Protein AF-A0A7S2G4Y0-F1 (afdb_monomer)

Solvent-accessible surface area (backbone atoms only — not comparable to full-atom values): 20619 Å² total; per-residue (Å²): 123,75,70,63,59,53,52,58,50,49,56,52,53,52,51,53,50,51,53,50,53,52,53,52,51,51,56,50,49,56,49,50,53,51,54,52,53,51,52,56,52,52,56,52,54,59,60,55,64,71,75,72,73,80,75,83,80,78,81,90,76,78,94,74,88,78,78,88,77,83,82,79,80,86,78,77,80,79,77,85,70,81,83,71,78,77,78,76,82,81,73,78,80,67,84,69,86,87,77,71,77,81,74,77,79,76,93,74,88,76,52,52,85,86,52,53,52,92,73,48,51,75,66,55,51,52,27,39,41,62,48,63,38,48,64,64,38,53,63,69,68,54,81,38,80,57,60,74,45,49,54,90,72,47,52,72,66,32,47,51,23,40,43,76,42,64,45,46,63,67,61,51,43,67,70,39,76,74,87,77,76,69,80,75,81,83,83,84,90,78,81,90,80,79,87,79,81,83,79,82,74,77,87,70,88,78,79,70,84,87,73,81,91,65,77,78,74,82,60,70,90,91,67,59,56,84,83,53,57,65,88,73,49,51,75,65,52,49,50,26,38,41,65,46,62,42,48,65,68,38,57,72,67,66,53,85,37,83,54,64,80,48,50,58,88,72,46,51,70,68,36,49,50,22,39,41,52,46,65,43,48,62,70,62,51,44,61,68,46,73,69,72,74,74,74,92,71,81,71,78,84,77,75,76,78,81,79,81,81,82,78,134

Secondary structure (DSSP, 8-state):
-HHHHHHHHHHHHHHHHHHHHHHHHHHHHHHHHHHHHHHHHHHHHHHHHTT--PPPPPP------PPPPPPPPPPPPPP----PPPPPP----------S-PPPPPSSS--GGGS-GGGS-HHHHHHHHHTT--HHHHHHTPPPSGGGS-GGGS-HHHHHHHHHTT--HHHHHHTS--TT-----S----PPPP--PPP----------------PPPPPTT--GGGS-GGGS-HHHHHHHHHTT--HHHHHHTPPPGGGGS-TTTS-HHHHHHHHHTT--HHHHHHHS--------------PPPP-----

Structure (mmCIF, N/CA/C/O backbone):
data_AF-A0A7S2G4Y0-F1
#
_entry.id   AF-A0A7S2G4Y0-F1
#
loop_
_atom_site.group_PDB
_atom_site.id
_atom_site.type_symbol
_atom_site.label_atom_id
_atom_site.label_alt_id
_atom_site.label_comp_id
_atom_site.label_asym_id
_atom_site.label_entity_id
_atom_site.label_seq_id
_atom_site.pdbx_PDB_ins_code
_atom_site.Cartn_x
_atom_site.Cartn_y
_atom_site.Cartn_z
_atom_site.occupancy
_atom_site.B_iso_or_equiv
_atom_site.auth_seq_id
_atom_site.auth_comp_id
_atom_site.auth_asym_id
_atom_site.auth_atom_id
_atom_site.pdbx_PDB_model_num
ATOM 1 N N . MET A 1 1 ? 38.167 -23.169 -13.130 1.00 62.06 1 MET A N 1
ATOM 2 C CA . MET A 1 1 ? 36.974 -22.715 -13.877 1.00 62.06 1 MET A CA 1
ATOM 3 C C . MET A 1 1 ? 35.705 -23.494 -13.526 1.00 62.06 1 MET A C 1
ATOM 5 O O . MET A 1 1 ? 34.656 -22.894 -13.560 1.00 62.06 1 MET A O 1
ATOM 9 N N . THR A 1 2 ? 35.754 -24.749 -13.067 1.00 75.12 2 THR A N 1
ATOM 10 C CA . THR A 1 2 ? 34.546 -25.559 -12.778 1.00 75.12 2 THR A CA 1
ATOM 11 C C . THR A 1 2 ? 33.744 -25.196 -11.514 1.00 75.12 2 THR A C 1
ATOM 13 O O . THR A 1 2 ? 32.619 -25.655 -11.369 1.00 75.12 2 THR A O 1
ATOM 16 N N . SER A 1 3 ? 34.282 -24.400 -10.581 1.00 59.59 3 SER A N 1
ATOM 17 C CA . SER A 1 3 ? 33.612 -24.133 -9.291 1.00 59.59 3 SER A CA 1
ATOM 18 C C . SER A 1 3 ? 32.576 -23.005 -9.336 1.00 59.59 3 SER A C 1
ATOM 20 O O . SER A 1 3 ? 31.613 -23.054 -8.582 1.00 59.59 3 SER A O 1
ATOM 22 N N . LEU A 1 4 ? 32.765 -21.998 -10.195 1.00 65.00 4 LEU A N 1
ATOM 23 C CA . LEU A 1 4 ? 31.835 -20.867 -10.321 1.00 65.00 4 LEU A CA 1
ATOM 24 C C . LEU A 1 4 ? 30.594 -21.255 -11.139 1.00 65.00 4 LEU A C 1
ATOM 26 O O . LEU A 1 4 ? 29.483 -20.907 -10.751 1.00 65.00 4 LEU A O 1
ATOM 30 N N . ASP A 1 5 ? 30.766 -22.069 -12.186 1.00 75.44 5 ASP A N 1
ATOM 31 C CA . ASP A 1 5 ? 29.655 -22.623 -12.971 1.00 75.44 5 ASP A CA 1
ATOM 32 C C . ASP A 1 5 ? 28.704 -23.492 -12.132 1.00 75.44 5 ASP A C 1
ATOM 34 O O . ASP A 1 5 ? 27.492 -23.450 -12.325 1.00 75.44 5 ASP A O 1
ATOM 38 N N . ASN A 1 6 ? 29.220 -24.255 -11.163 1.00 63.47 6 ASN A N 1
ATOM 39 C CA . ASN A 1 6 ? 28.372 -25.078 -10.296 1.00 63.47 6 ASN A CA 1
ATOM 40 C C . ASN A 1 6 ? 27.542 -24.238 -9.312 1.00 63.47 6 ASN A C 1
ATOM 42 O O . ASN A 1 6 ? 26.391 -24.580 -9.062 1.00 63.47 6 ASN A O 1
ATOM 46 N N . ILE A 1 7 ? 28.090 -23.131 -8.793 1.00 63.94 7 ILE A N 1
ATOM 47 C CA . ILE A 1 7 ? 27.359 -22.229 -7.885 1.00 63.94 7 ILE A CA 1
ATOM 48 C C . ILE A 1 7 ? 26.240 -21.505 -8.645 1.00 63.94 7 ILE A C 1
ATOM 50 O O . ILE A 1 7 ? 25.112 -21.465 -8.167 1.00 63.94 7 ILE A O 1
ATOM 54 N N . ALA A 1 8 ? 26.517 -21.009 -9.857 1.00 72.81 8 ALA A N 1
ATOM 55 C CA . ALA A 1 8 ? 25.513 -20.326 -10.678 1.00 72.81 8 ALA A CA 1
ATOM 56 C C . ALA A 1 8 ? 24.373 -21.253 -11.138 1.00 72.81 8 ALA A C 1
ATOM 58 O O . ALA A 1 8 ? 23.230 -20.827 -11.271 1.00 72.81 8 ALA A O 1
ATOM 59 N N . ARG A 1 9 ? 24.654 -22.539 -11.380 1.00 77.12 9 ARG A N 1
ATOM 60 C CA . ARG A 1 9 ? 23.607 -23.510 -11.736 1.00 77.12 9 ARG A CA 1
ATOM 61 C C . ARG A 1 9 ? 22.743 -23.899 -10.542 1.00 77.12 9 ARG A C 1
ATOM 63 O O . ARG A 1 9 ? 21.539 -24.067 -10.720 1.00 77.12 9 ARG A O 1
ATOM 70 N N . LEU A 1 10 ? 23.338 -23.998 -9.352 1.00 76.31 10 LEU A N 1
ATOM 71 C CA . LEU A 1 10 ? 22.610 -24.332 -8.130 1.00 76.31 10 LEU A CA 1
ATOM 72 C C . LEU A 1 10 ? 21.588 -23.240 -7.777 1.00 76.31 10 LEU A C 1
ATOM 74 O O . LEU A 1 10 ? 20.428 -23.557 -7.533 1.00 76.31 10 LEU A O 1
ATOM 78 N N . THR A 1 11 ? 21.967 -21.962 -7.886 1.00 84.75 11 THR A N 1
ATOM 79 C CA . THR A 1 11 ? 21.053 -20.840 -7.609 1.00 84.75 11 THR A CA 1
ATOM 80 C C . THR A 1 11 ? 19.891 -20.755 -8.604 1.00 84.75 11 THR A C 1
ATOM 82 O O . THR A 1 11 ? 18.769 -20.428 -8.220 1.00 84.75 11 THR A O 1
ATOM 85 N N . ILE A 1 12 ? 20.110 -21.103 -9.878 1.00 86.50 12 ILE A N 1
ATOM 86 C CA . ILE A 1 12 ? 19.041 -21.141 -10.892 1.00 86.50 12 ILE A CA 1
ATOM 87 C C . ILE A 1 12 ? 18.061 -22.296 -10.633 1.00 86.50 12 ILE A C 1
ATOM 89 O O . ILE A 1 12 ? 16.850 -22.127 -10.796 1.00 86.50 12 ILE A O 1
ATOM 93 N N . GLU A 1 13 ? 18.553 -23.475 -10.246 1.00 89.12 13 GLU A N 1
ATOM 94 C CA . GLU A 1 13 ? 17.689 -24.620 -9.923 1.00 89.12 13 GLU A CA 1
ATOM 95 C C . GLU A 1 13 ? 16.860 -24.371 -8.656 1.00 89.12 13 GLU A C 1
ATOM 97 O O . GLU A 1 13 ? 15.664 -24.675 -8.641 1.00 89.12 13 GLU A O 1
ATOM 102 N N . GLU A 1 14 ? 17.448 -23.741 -7.636 1.00 88.00 14 GLU A N 1
ATOM 103 C CA . GLU A 1 14 ? 16.744 -23.319 -6.420 1.00 88.00 14 GLU A CA 1
ATOM 104 C C . GLU A 1 14 ? 15.658 -22.279 -6.723 1.00 88.00 14 GLU A C 1
ATOM 106 O O . GLU A 1 14 ? 14.517 -22.434 -6.281 1.00 88.00 14 GLU A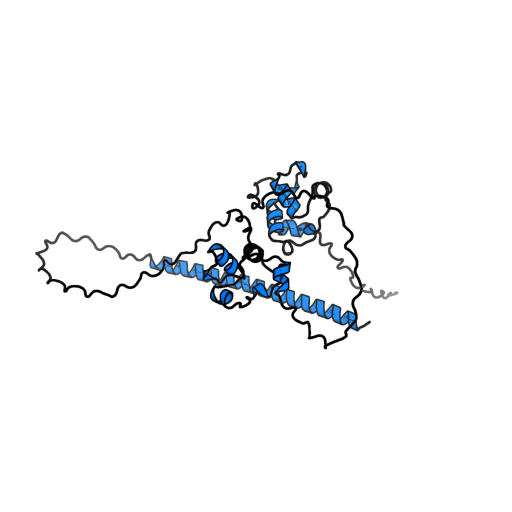 O 1
ATOM 111 N N . ALA A 1 15 ? 15.960 -21.279 -7.558 1.00 80.50 15 ALA A N 1
ATOM 112 C CA . ALA A 1 15 ? 14.976 -20.286 -7.986 1.00 80.50 15 ALA A CA 1
ATOM 113 C C . ALA A 1 15 ? 13.798 -20.925 -8.746 1.00 80.50 15 ALA A C 1
ATOM 115 O O . ALA A 1 15 ? 12.636 -20.622 -8.473 1.00 80.50 15 ALA A O 1
ATOM 116 N N . ARG A 1 16 ? 14.071 -21.869 -9.659 1.00 89.75 16 ARG A N 1
ATOM 117 C CA . ARG A 1 16 ? 13.020 -22.603 -10.393 1.00 89.75 16 ARG A CA 1
ATOM 118 C C . ARG A 1 16 ? 12.150 -23.452 -9.474 1.00 89.75 16 ARG A C 1
ATOM 120 O O . ARG A 1 16 ? 10.935 -23.527 -9.676 1.00 89.75 16 ARG A O 1
ATOM 127 N N . ARG A 1 17 ? 12.756 -24.083 -8.466 1.00 90.62 17 ARG A N 1
ATOM 128 C CA . ARG A 1 17 ? 12.021 -24.841 -7.452 1.00 90.62 17 ARG A CA 1
ATOM 129 C C . ARG A 1 17 ? 11.099 -23.925 -6.651 1.00 90.62 17 ARG A C 1
ATOM 131 O O . ARG A 1 17 ? 9.916 -24.232 -6.545 1.00 90.62 17 ARG A O 1
ATOM 138 N N . CYS A 1 18 ? 11.613 -22.788 -6.183 1.00 82.50 18 CYS A N 1
ATOM 139 C CA . CYS A 1 18 ? 10.837 -21.795 -5.441 1.00 82.50 18 CYS A CA 1
ATOM 140 C C . CYS A 1 18 ? 9.627 -21.294 -6.251 1.00 82.50 18 CYS A C 1
ATOM 142 O O . CYS A 1 18 ? 8.497 -21.335 -5.772 1.00 82.50 18 CYS A O 1
ATOM 144 N N . LEU A 1 19 ? 9.825 -20.942 -7.527 1.00 85.69 19 LEU A N 1
ATOM 145 C CA . LEU A 1 19 ? 8.730 -20.516 -8.411 1.00 85.69 19 LEU A CA 1
ATOM 146 C C . LEU A 1 19 ? 7.672 -21.610 -8.628 1.00 85.69 19 LEU A C 1
ATOM 148 O O . LEU A 1 19 ? 6.479 -21.314 -8.694 1.00 85.69 19 LEU A O 1
ATOM 152 N N . THR A 1 20 ? 8.090 -22.875 -8.708 1.00 87.81 20 THR A N 1
ATOM 153 C CA . THR A 1 20 ? 7.159 -24.007 -8.847 1.00 87.81 20 THR A CA 1
ATOM 154 C C . THR A 1 20 ? 6.324 -24.201 -7.580 1.00 87.81 20 THR A C 1
ATOM 156 O O . THR A 1 20 ? 5.123 -24.451 -7.675 1.00 87.81 20 THR A O 1
ATOM 159 N N . GLU A 1 21 ? 6.934 -24.057 -6.401 1.00 89.19 21 GLU A N 1
ATOM 160 C CA . GLU A 1 21 ? 6.225 -24.140 -5.118 1.00 89.19 21 GLU A CA 1
ATOM 161 C C . GLU A 1 21 ? 5.223 -22.986 -4.960 1.00 89.19 21 GLU A C 1
ATOM 163 O O . GLU A 1 21 ? 4.066 -23.232 -4.618 1.00 89.19 21 GLU A O 1
ATOM 168 N N . ILE A 1 22 ? 5.601 -21.754 -5.322 1.00 85.25 22 ILE A N 1
ATOM 169 C CA . ILE A 1 22 ? 4.689 -20.596 -5.315 1.00 85.25 22 ILE A CA 1
ATOM 170 C C . ILE A 1 22 ? 3.493 -20.828 -6.253 1.00 85.25 22 ILE A C 1
ATOM 172 O O . ILE A 1 22 ? 2.345 -20.615 -5.856 1.00 85.25 22 ILE A O 1
ATOM 176 N N . ALA A 1 23 ? 3.727 -21.327 -7.471 1.00 84.25 23 ALA A N 1
ATOM 177 C CA . ALA A 1 23 ? 2.650 -21.629 -8.416 1.00 84.25 23 ALA A CA 1
ATOM 178 C C . ALA A 1 23 ? 1.693 -22.716 -7.886 1.00 84.25 23 ALA A C 1
ATOM 180 O O . ALA A 1 23 ? 0.474 -22.600 -8.030 1.00 84.25 23 ALA A O 1
ATOM 181 N N . GLN A 1 24 ? 2.221 -23.754 -7.228 1.00 89.19 24 GLN A N 1
ATOM 182 C CA . GLN A 1 24 ? 1.398 -24.796 -6.605 1.00 89.19 24 GLN A CA 1
ATOM 183 C C . GLN A 1 24 ? 0.571 -24.272 -5.427 1.00 89.19 24 GLN A C 1
ATOM 185 O O . GLN A 1 24 ? -0.592 -24.664 -5.271 1.00 89.19 24 GLN A O 1
ATOM 190 N N . LEU A 1 25 ? 1.141 -23.378 -4.616 1.00 89.94 25 LEU A N 1
ATOM 191 C CA . LEU A 1 25 ? 0.422 -22.729 -3.522 1.00 89.94 25 LEU A CA 1
ATOM 192 C C . LEU A 1 25 ? -0.707 -21.836 -4.050 1.00 89.94 25 LEU A C 1
ATOM 194 O O . LEU A 1 25 ? -1.815 -21.914 -3.524 1.00 89.94 25 LEU A O 1
ATOM 198 N N . SER A 1 26 ? -0.472 -21.085 -5.132 1.00 87.38 26 SER A N 1
ATOM 199 C CA . SER A 1 26 ? -1.507 -20.269 -5.786 1.00 87.38 26 SER A CA 1
ATOM 200 C C . SER A 1 26 ? -2.703 -21.119 -6.227 1.00 87.38 26 SER A C 1
ATOM 202 O O . SER A 1 26 ? -3.836 -20.839 -5.848 1.00 87.3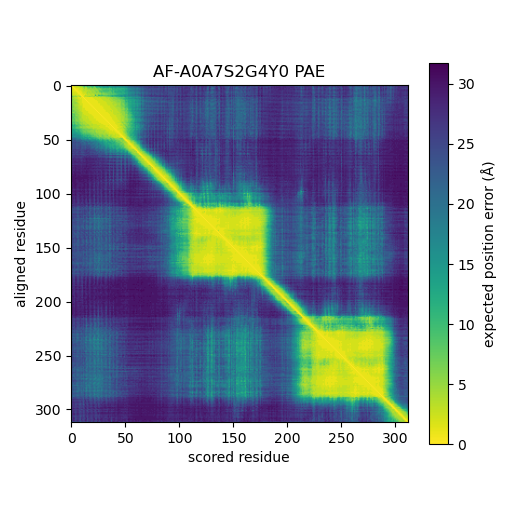8 26 SER A O 1
ATOM 204 N N . ILE A 1 27 ? -2.451 -22.223 -6.943 1.00 88.06 27 ILE A N 1
ATOM 205 C CA . ILE A 1 27 ? -3.506 -23.142 -7.411 1.00 88.06 27 ILE A CA 1
ATOM 206 C C . ILE A 1 27 ? -4.272 -23.759 -6.230 1.00 88.06 27 ILE A C 1
ATOM 208 O O . ILE A 1 27 ? -5.487 -23.960 -6.293 1.00 88.06 27 ILE A O 1
ATOM 212 N N . SER A 1 28 ? -3.565 -24.072 -5.142 1.00 90.69 28 SER A N 1
ATOM 213 C CA . SER A 1 28 ? -4.179 -24.628 -3.932 1.00 90.69 28 SER A CA 1
ATOM 214 C C . SER A 1 28 ? -5.097 -23.615 -3.246 1.00 90.69 28 SER A C 1
ATOM 216 O O . SER A 1 28 ? -6.170 -23.993 -2.773 1.00 90.69 28 SER A O 1
ATOM 218 N N . LEU A 1 29 ? -4.710 -22.336 -3.232 1.00 92.06 29 LEU A N 1
ATOM 219 C CA . LEU A 1 29 ? -5.512 -21.257 -2.666 1.00 92.06 29 LEU A CA 1
ATOM 220 C C . LEU A 1 29 ? -6.787 -21.017 -3.483 1.00 92.06 29 LEU A C 1
ATOM 222 O O . LEU A 1 29 ? -7.872 -20.983 -2.905 1.00 92.06 29 LEU A O 1
ATOM 226 N N . ASP A 1 30 ? -6.683 -20.953 -4.813 1.00 89.88 30 ASP A N 1
ATOM 227 C CA . ASP A 1 30 ? -7.847 -20.807 -5.701 1.00 89.88 30 ASP A CA 1
ATOM 228 C C . ASP A 1 30 ? -8.853 -21.947 -5.506 1.00 89.88 30 ASP A C 1
ATOM 230 O O . ASP A 1 30 ? -10.065 -21.731 -5.412 1.00 89.88 30 ASP A O 1
ATOM 234 N N . ARG A 1 31 ? -8.350 -23.180 -5.373 1.00 94.56 31 ARG A N 1
ATOM 235 C CA . ARG A 1 31 ? -9.189 -24.345 -5.090 1.00 94.56 31 ARG A CA 1
ATOM 236 C C . ARG A 1 31 ? -9.885 -24.236 -3.734 1.00 94.56 31 ARG A C 1
ATOM 238 O O . ARG A 1 31 ? -11.080 -24.519 -3.656 1.00 94.56 31 ARG A O 1
ATOM 245 N N . LEU A 1 32 ? -9.170 -23.811 -2.692 1.00 93.88 32 LEU A N 1
ATOM 246 C CA . LEU A 1 32 ? -9.738 -23.628 -1.354 1.00 93.88 32 LEU A CA 1
ATOM 247 C C . LEU A 1 32 ? -10.836 -22.553 -1.354 1.00 93.88 32 LEU A C 1
ATOM 249 O O . LEU A 1 32 ? -11.883 -22.736 -0.729 1.00 93.88 32 LEU A O 1
ATOM 253 N N . VAL A 1 33 ? -10.631 -21.460 -2.094 1.00 93.75 33 VAL A N 1
ATOM 254 C CA . VAL A 1 33 ? -11.631 -20.398 -2.269 1.00 93.75 33 VAL A CA 1
ATOM 255 C C . VAL A 1 33 ? -12.869 -20.931 -2.996 1.00 93.75 33 VAL A C 1
ATOM 257 O O . VAL A 1 33 ? -13.992 -20.680 -2.546 1.00 93.75 33 VAL A O 1
ATOM 260 N N . LEU A 1 34 ? -12.702 -21.722 -4.063 1.00 91.88 34 LEU A N 1
ATOM 261 C CA . LEU A 1 34 ? -13.831 -22.350 -4.761 1.00 91.88 34 LEU A CA 1
ATOM 262 C C . LEU A 1 34 ? -14.605 -23.328 -3.863 1.00 91.88 34 LEU A C 1
ATOM 264 O O . LEU A 1 34 ? -15.840 -23.297 -3.838 1.00 91.88 34 LEU A O 1
ATOM 268 N N . GLU A 1 35 ? -13.901 -24.183 -3.119 1.00 94.69 35 GLU A N 1
ATOM 269 C CA . GLU A 1 35 ? -14.520 -25.157 -2.212 1.00 94.69 35 GLU A CA 1
ATOM 270 C C . GLU A 1 35 ? -15.287 -24.443 -1.085 1.00 94.69 35 GLU A C 1
ATOM 272 O O . GLU A 1 35 ? -16.447 -24.772 -0.829 1.00 94.69 35 GLU A O 1
ATOM 277 N N . SER A 1 36 ? -14.709 -23.392 -0.493 1.00 90.69 36 SER A N 1
ATOM 278 C CA . SER A 1 36 ? -15.372 -22.574 0.533 1.00 90.69 36 SER A CA 1
ATOM 279 C C . SER A 1 36 ? -16.627 -21.874 -0.002 1.00 90.69 36 SER A C 1
ATOM 281 O O . SER A 1 36 ? -17.700 -21.945 0.602 1.00 90.69 36 SER A O 1
ATOM 283 N N . THR A 1 37 ? -16.540 -21.271 -1.192 1.00 89.31 37 THR A N 1
ATOM 284 C CA . THR A 1 37 ? -17.683 -20.583 -1.817 1.00 89.31 37 THR A CA 1
ATOM 285 C C . THR A 1 37 ? -18.825 -21.554 -2.122 1.00 89.31 37 THR A C 1
ATOM 287 O O . THR A 1 37 ? -19.995 -21.233 -1.907 1.00 89.31 37 THR A O 1
ATOM 290 N N . THR A 1 38 ? -18.494 -22.771 -2.562 1.00 92.06 38 THR A N 1
ATOM 291 C CA . THR A 1 38 ? -19.484 -23.821 -2.844 1.00 92.06 38 THR A CA 1
ATOM 292 C C . THR A 1 38 ? -20.209 -24.265 -1.572 1.00 92.06 38 THR A C 1
ATOM 294 O O . THR A 1 38 ? -21.432 -24.407 -1.577 1.00 92.06 38 THR A O 1
ATOM 297 N N . VAL A 1 39 ? -19.483 -24.421 -0.459 1.00 92.25 39 VAL A N 1
ATOM 298 C CA . VAL A 1 39 ? -20.074 -24.771 0.845 1.00 92.25 39 VAL A CA 1
ATOM 299 C C . VAL A 1 39 ? -21.021 -23.675 1.341 1.00 92.25 39 VAL A C 1
ATOM 301 O O . VAL A 1 39 ? -22.132 -23.977 1.780 1.00 92.25 39 VAL A O 1
ATOM 304 N N . VAL A 1 40 ? -20.624 -22.402 1.232 1.00 88.56 40 VAL A N 1
ATOM 305 C CA . VAL A 1 40 ? -21.457 -21.265 1.664 1.00 88.56 40 VAL A CA 1
ATOM 306 C C . VAL A 1 40 ? -22.738 -21.156 0.830 1.00 88.56 40 VAL A C 1
ATOM 308 O O . VAL A 1 40 ? -23.810 -20.884 1.378 1.00 88.56 40 VAL A O 1
ATOM 311 N N . LEU A 1 41 ? -22.657 -21.390 -0.484 1.00 87.69 41 LEU A N 1
ATOM 312 C CA . LEU A 1 41 ? -23.838 -21.395 -1.349 1.00 87.69 41 LEU A CA 1
ATOM 313 C C . LEU A 1 41 ? -24.774 -22.569 -1.027 1.00 87.69 41 LEU A C 1
ATOM 315 O O . LEU A 1 41 ? -25.977 -22.347 -0.890 1.00 87.69 41 LEU A O 1
ATOM 319 N N . GLY A 1 42 ? -24.236 -23.769 -0.785 1.00 86.88 42 GLY A N 1
ATOM 320 C CA . GLY A 1 42 ? -25.035 -24.931 -0.380 1.00 86.88 42 GLY A CA 1
ATOM 321 C C . GLY A 1 42 ? -25.785 -24.721 0.944 1.00 86.88 42 GLY A C 1
ATOM 322 O O . GLY A 1 42 ? -26.980 -25.002 1.035 1.00 86.88 42 GLY A O 1
ATOM 323 N N . GLN A 1 43 ? -25.136 -24.129 1.955 1.00 81.50 43 GLN A N 1
ATOM 324 C CA . GLN A 1 43 ? -25.787 -23.828 3.242 1.00 81.50 43 GLN A CA 1
ATOM 325 C C . GLN A 1 43 ? -26.941 -22.815 3.118 1.00 81.50 43 GLN A C 1
ATOM 327 O O . GLN A 1 43 ? -27.911 -22.862 3.886 1.00 81.50 43 GLN A O 1
ATOM 332 N N . ARG A 1 44 ? -26.874 -21.896 2.147 1.00 78.38 44 ARG A N 1
ATOM 333 C CA . ARG A 1 44 ? -27.963 -20.943 1.882 1.00 78.38 44 ARG A CA 1
ATOM 334 C C . ARG A 1 44 ? -29.183 -21.600 1.243 1.00 78.38 44 ARG A C 1
ATOM 336 O O . ARG A 1 44 ? -30.305 -21.214 1.566 1.00 78.38 44 ARG A O 1
ATOM 343 N N . GLU A 1 45 ? -28.997 -22.596 0.384 1.00 81.19 45 GLU A N 1
ATOM 344 C CA . GLU A 1 45 ? -30.124 -23.317 -0.219 1.00 81.19 45 GLU A CA 1
ATOM 345 C C . GLU A 1 45 ? -30.854 -24.197 0.809 1.00 81.19 45 GLU A C 1
ATOM 347 O O . GLU A 1 45 ? -32.087 -24.234 0.837 1.00 81.19 45 GLU A O 1
ATOM 352 N N . GLU A 1 46 ? -30.118 -24.821 1.733 1.00 75.31 46 GLU A N 1
ATOM 353 C CA . GLU A 1 46 ? -30.701 -25.680 2.775 1.00 75.31 46 GLU A CA 1
ATOM 354 C C . GLU A 1 46 ? -31.521 -24.881 3.810 1.00 75.31 46 GLU A C 1
ATOM 356 O O . GLU A 1 46 ? -32.585 -25.312 4.269 1.00 75.31 46 GLU A O 1
ATOM 361 N N . THR A 1 47 ? -31.081 -23.658 4.124 1.00 68.06 47 THR A N 1
ATOM 362 C CA . THR A 1 47 ? -31.820 -22.742 5.014 1.00 68.06 47 THR A CA 1
ATOM 363 C C . THR A 1 47 ? -33.043 -22.112 4.340 1.00 68.06 47 THR A C 1
ATOM 365 O O . THR A 1 47 ? -34.056 -21.876 5.008 1.00 68.06 47 THR A O 1
ATOM 368 N N . ALA A 1 48 ? -33.016 -21.913 3.018 1.00 67.56 48 ALA A N 1
ATOM 369 C CA . ALA A 1 48 ? -34.177 -21.445 2.261 1.00 67.56 48 ALA A CA 1
ATOM 370 C C . ALA A 1 48 ? -35.289 -22.511 2.173 1.00 67.56 48 ALA A C 1
ATOM 372 O O . ALA A 1 48 ? -36.469 -22.180 2.315 1.00 67.56 48 ALA A O 1
ATOM 373 N N . ALA A 1 49 ? -34.933 -23.793 2.030 1.00 61.19 49 ALA A N 1
ATOM 374 C CA . ALA A 1 49 ? -35.903 -24.888 1.917 1.00 61.19 49 ALA A CA 1
ATOM 375 C C . ALA A 1 49 ? -36.708 -25.151 3.210 1.00 61.19 49 ALA A C 1
ATOM 377 O O . ALA A 1 49 ? -37.842 -25.624 3.152 1.00 61.19 49 ALA A O 1
ATOM 378 N N . THR A 1 50 ? -36.178 -24.788 4.382 1.00 57.25 50 THR A N 1
ATOM 379 C CA . THR A 1 50 ? -36.867 -24.982 5.676 1.00 57.25 50 THR A CA 1
ATOM 380 C C . THR A 1 50 ? -37.937 -23.910 5.968 1.00 57.25 50 THR A C 1
ATOM 382 O O . THR A 1 50 ? -38.796 -24.104 6.826 1.00 57.25 50 THR A O 1
ATOM 385 N N . THR A 1 51 ? -37.979 -22.808 5.207 1.00 55.16 51 THR A N 1
ATOM 386 C CA . THR A 1 51 ? -38.941 -21.698 5.412 1.00 55.16 51 THR A CA 1
ATOM 387 C C . THR A 1 51 ? -40.186 -21.793 4.508 1.00 55.16 51 THR A C 1
ATOM 389 O O . THR A 1 51 ? -40.944 -20.836 4.374 1.00 55.16 51 THR A O 1
ATOM 392 N N . GLN A 1 52 ? -40.461 -22.949 3.891 1.00 52.38 52 GLN A N 1
ATOM 393 C CA . GLN A 1 52 ? -41.619 -23.122 2.999 1.00 52.38 52 GLN A CA 1
ATOM 394 C C . GLN A 1 52 ? -42.473 -24.354 3.335 1.00 52.38 52 GLN A C 1
ATOM 396 O O . GLN A 1 52 ? -42.812 -25.159 2.475 1.00 52.38 52 GLN A O 1
ATOM 401 N N . ALA A 1 53 ? -42.878 -24.487 4.596 1.00 51.53 53 ALA A N 1
ATOM 402 C CA . ALA A 1 53 ? -43.972 -25.381 4.975 1.00 51.53 53 ALA A CA 1
ATOM 403 C C . ALA A 1 53 ? -44.772 -24.779 6.137 1.00 51.53 53 ALA A C 1
ATOM 405 O O . ALA A 1 53 ? -44.783 -25.301 7.250 1.00 51.53 53 ALA A O 1
ATOM 406 N N . LEU A 1 54 ? -45.448 -23.651 5.886 1.00 57.19 54 LEU A N 1
ATOM 407 C CA . LEU A 1 54 ? -46.521 -23.215 6.775 1.00 57.19 54 LEU A CA 1
ATOM 408 C C . LEU A 1 54 ? -47.692 -24.202 6.592 1.00 57.19 54 LEU A C 1
ATOM 410 O O . LEU A 1 54 ? -48.182 -24.338 5.466 1.00 57.19 54 LEU A O 1
ATOM 414 N N . PRO A 1 55 ? -48.136 -24.919 7.639 1.00 70.75 55 PRO A N 1
ATOM 415 C CA . PRO A 1 55 ? -49.266 -25.831 7.521 1.00 70.75 55 PRO A CA 1
ATOM 416 C C . PRO A 1 55 ? -50.539 -25.062 7.123 1.00 70.75 55 PRO A C 1
ATOM 418 O O . PRO A 1 55 ? -50.714 -23.908 7.530 1.00 70.75 55 PRO A O 1
ATOM 421 N N . PRO A 1 56 ? -51.442 -25.673 6.333 1.00 61.38 56 PRO A N 1
ATOM 422 C CA . PRO A 1 56 ? -52.670 -25.024 5.896 1.00 61.38 56 PRO A CA 1
ATOM 423 C C . PRO A 1 56 ? -53.525 -24.624 7.103 1.00 61.38 56 PRO A C 1
ATOM 425 O O . PRO A 1 56 ? -53.753 -25.416 8.020 1.00 61.38 56 PRO A O 1
ATOM 428 N N . ALA A 1 57 ? -53.992 -23.375 7.088 1.00 58.78 57 ALA A N 1
ATOM 429 C CA . ALA A 1 57 ? -54.833 -22.814 8.134 1.00 58.78 57 ALA A CA 1
ATOM 430 C C . ALA A 1 57 ? -56.106 -23.667 8.331 1.00 58.78 57 ALA A C 1
ATOM 432 O O . ALA A 1 57 ? -56.790 -23.974 7.349 1.00 58.78 57 ALA A O 1
ATOM 433 N N . PRO A 1 58 ? -56.452 -24.049 9.575 1.00 68.06 58 PRO A N 1
ATOM 434 C CA . PRO A 1 58 ? -57.678 -24.787 9.841 1.00 68.06 58 PRO A CA 1
ATOM 435 C C . PRO A 1 58 ? -58.918 -23.911 9.573 1.00 68.06 58 PRO A C 1
ATOM 437 O O . PRO A 1 58 ? -58.876 -22.695 9.785 1.00 68.06 58 PRO A O 1
ATOM 440 N N . PRO A 1 59 ? -60.038 -24.505 9.117 1.00 60.75 59 PRO A N 1
ATOM 441 C CA . PRO A 1 59 ? -61.254 -23.764 8.802 1.00 60.75 59 PRO A CA 1
ATOM 442 C C . PRO A 1 59 ? -61.872 -23.136 10.059 1.00 60.75 59 PRO A C 1
ATOM 444 O O . PRO A 1 59 ? -61.959 -23.772 11.111 1.00 60.75 59 PRO A O 1
ATOM 447 N N . LEU A 1 60 ? -62.323 -21.882 9.931 1.00 50.94 60 LEU A N 1
ATOM 448 C CA . LEU A 1 60 ? -63.005 -21.128 10.984 1.00 50.94 60 LEU A CA 1
ATOM 449 C C . LEU A 1 60 ? -64.247 -21.882 11.488 1.00 50.94 60 LEU A C 1
ATOM 451 O O . LEU A 1 60 ? -65.248 -21.994 10.781 1.00 50.94 60 LEU A O 1
ATOM 455 N N . ALA A 1 61 ? -64.193 -22.346 12.737 1.00 47.34 61 ALA A N 1
ATOM 456 C CA . ALA A 1 61 ? -65.350 -22.842 13.470 1.00 47.34 61 ALA A CA 1
ATOM 457 C C . ALA A 1 61 ? -66.044 -21.707 14.249 1.00 47.34 61 ALA A C 1
ATOM 459 O O . ALA A 1 61 ? -65.402 -20.799 14.776 1.00 47.34 61 ALA A O 1
ATOM 460 N N . ALA A 1 62 ? -67.375 -21.793 14.286 1.00 54.03 62 ALA A N 1
ATOM 461 C CA . ALA A 1 62 ? -68.350 -20.863 14.859 1.00 54.03 62 ALA A CA 1
ATOM 462 C C . ALA A 1 62 ? -68.125 -20.495 16.350 1.00 54.03 62 ALA A C 1
ATOM 464 O O . ALA A 1 62 ? -67.466 -21.236 17.083 1.00 54.03 62 ALA A O 1
ATOM 465 N N . PRO A 1 63 ? -68.709 -19.376 16.835 1.00 47.88 63 PRO A N 1
ATOM 466 C CA . PRO A 1 63 ? -68.493 -18.876 18.192 1.00 47.88 63 PRO A CA 1
ATOM 467 C C . PRO A 1 63 ? -69.102 -19.803 19.254 1.00 47.88 63 PRO A C 1
ATOM 469 O O . PRO A 1 63 ? -70.320 -19.901 19.397 1.00 47.88 63 PRO A O 1
ATOM 472 N N . VAL A 1 64 ? -68.243 -20.452 20.041 1.00 52.75 64 VAL A N 1
ATOM 473 C CA . VAL A 1 64 ? -68.630 -21.170 21.261 1.00 52.75 64 VAL A CA 1
ATOM 474 C C . VAL A 1 64 ? -68.551 -20.212 22.449 1.00 52.75 64 VAL A C 1
ATOM 476 O O . VAL A 1 64 ? -67.493 -19.672 22.771 1.00 52.75 64 VAL A O 1
ATOM 479 N N . VAL A 1 65 ? -69.692 -20.019 23.111 1.00 54.25 65 VAL A N 1
ATOM 480 C CA . VAL A 1 65 ? -69.835 -19.298 24.382 1.00 54.25 65 VAL A CA 1
ATOM 481 C C . VAL A 1 65 ? -69.012 -20.023 25.455 1.00 54.25 65 VAL A C 1
ATOM 483 O O . VAL A 1 65 ? -69.358 -21.128 25.872 1.00 54.25 65 VAL A O 1
ATOM 486 N N . ARG A 1 66 ? -67.893 -19.425 25.885 1.00 44.66 66 ARG A N 1
ATOM 487 C CA . ARG A 1 66 ? -67.035 -19.957 26.958 1.00 44.66 66 ARG A CA 1
ATOM 488 C C . ARG A 1 66 ? -67.600 -19.596 28.333 1.00 44.66 66 ARG A C 1
ATOM 490 O O . ARG A 1 66 ? -67.839 -18.429 28.628 1.00 44.66 66 ARG A O 1
ATOM 497 N N . ALA A 1 67 ? -67.753 -20.616 29.173 1.00 56.84 67 ALA A N 1
ATOM 498 C CA . ALA A 1 67 ? -67.993 -20.496 30.608 1.00 56.84 67 ALA A CA 1
ATOM 499 C C . ALA A 1 67 ? -66.763 -19.903 31.341 1.00 56.84 67 ALA A C 1
ATOM 501 O O . ALA A 1 67 ? -65.636 -20.052 30.854 1.00 56.84 67 ALA A O 1
ATOM 502 N N . PRO A 1 68 ? -66.949 -19.249 32.505 1.00 57.84 68 PRO A N 1
ATOM 503 C CA . PRO A 1 68 ? -65.861 -18.631 33.261 1.00 57.84 68 PRO A CA 1
ATOM 504 C C . PRO A 1 68 ? -64.893 -19.677 33.838 1.00 57.84 68 PRO A C 1
ATOM 506 O O . PRO A 1 68 ? -65.306 -20.644 34.477 1.00 57.84 68 PRO A O 1
ATOM 509 N N . LEU A 1 69 ? -63.595 -19.469 33.597 1.00 56.34 69 LEU A N 1
ATOM 510 C CA . LEU A 1 69 ? -62.497 -20.273 34.142 1.00 56.34 69 LEU A CA 1
ATOM 511 C C . LEU A 1 69 ? -62.309 -19.994 35.650 1.00 56.34 69 LEU A C 1
ATOM 513 O O . LEU A 1 69 ? -62.429 -18.838 36.060 1.00 56.34 69 LEU A O 1
ATOM 517 N N . PRO A 1 70 ? -61.950 -21.002 36.468 1.00 62.62 70 PRO A N 1
ATOM 518 C CA . PRO A 1 70 ? -61.575 -20.792 37.862 1.00 62.62 70 PRO A CA 1
ATOM 519 C C . PRO A 1 70 ? -60.243 -20.038 37.983 1.00 62.62 70 PRO A C 1
ATOM 521 O O . PRO A 1 70 ? -59.301 -20.257 37.219 1.00 62.62 70 PRO A O 1
ATOM 524 N N . THR A 1 71 ? -60.186 -19.144 38.966 1.00 60.56 71 THR A N 1
ATOM 525 C CA . THR A 1 71 ? -59.045 -18.290 39.304 1.00 60.56 71 THR A CA 1
ATOM 526 C C . THR A 1 71 ? -57.831 -19.127 39.734 1.00 60.56 71 THR A C 1
ATOM 528 O O . THR A 1 71 ? -57.977 -19.986 40.608 1.00 60.56 71 THR A O 1
ATOM 531 N N . PRO A 1 72 ? -56.629 -18.895 39.172 1.00 64.81 72 PRO A N 1
ATOM 532 C CA . PRO A 1 72 ? -55.418 -19.574 39.618 1.00 64.81 72 PRO A CA 1
ATOM 533 C C . PRO A 1 72 ? -54.951 -19.058 40.995 1.00 64.81 72 PRO A C 1
ATOM 535 O O . PRO A 1 72 ? -55.173 -17.887 41.320 1.00 64.81 72 PRO A O 1
ATOM 538 N N . PRO A 1 73 ? -54.298 -19.911 41.808 1.00 72.00 73 PRO A N 1
ATOM 539 C CA . PRO A 1 73 ? -53.736 -19.519 43.098 1.00 72.00 73 PRO A CA 1
ATOM 540 C C . PRO A 1 73 ? -52.543 -18.555 42.936 1.00 72.00 73 PRO A C 1
ATOM 542 O O . PRO A 1 73 ? -51.896 -18.543 41.885 1.00 72.00 73 PRO A O 1
ATOM 545 N N . PRO A 1 74 ? -52.223 -17.754 43.972 1.00 65.25 74 PRO A N 1
ATOM 546 C CA . PRO A 1 74 ? -51.144 -16.775 43.913 1.00 65.25 74 PRO A CA 1
ATOM 547 C C . PRO A 1 74 ? -49.780 -17.462 43.771 1.00 65.25 74 PRO A C 1
ATOM 549 O O . PRO A 1 74 ? -49.409 -18.315 44.578 1.00 65.25 74 PRO A O 1
ATOM 552 N N . LEU A 1 75 ? -49.035 -17.070 42.733 1.00 56.97 75 LEU A N 1
ATOM 553 C CA . LEU A 1 75 ? -47.647 -17.473 42.520 1.00 56.97 75 LEU A CA 1
ATOM 554 C C . LEU A 1 75 ? -46.782 -17.004 43.698 1.00 56.97 75 LEU A C 1
ATOM 556 O O . LEU A 1 75 ? -46.822 -15.835 44.086 1.00 56.97 75 LEU A O 1
ATOM 560 N N . ALA A 1 76 ? -45.982 -17.922 44.236 1.00 57.16 76 ALA A N 1
ATOM 561 C CA . ALA A 1 76 ? -44.964 -17.625 45.230 1.00 57.16 76 ALA A CA 1
ATOM 562 C C . ALA A 1 76 ? -43.964 -16.588 44.692 1.00 57.16 76 ALA A C 1
ATOM 564 O O . ALA A 1 76 ? -43.578 -16.624 43.521 1.00 57.16 76 ALA A O 1
ATOM 565 N N . ALA A 1 77 ? -43.563 -15.663 45.564 1.00 60.53 77 ALA A N 1
ATOM 566 C CA . ALA A 1 77 ? -42.636 -14.590 45.242 1.00 60.53 77 ALA A CA 1
ATOM 567 C C . ALA A 1 77 ? -41.290 -15.146 44.727 1.00 60.53 77 ALA A C 1
ATOM 569 O O . ALA A 1 77 ? -40.766 -16.105 45.302 1.00 60.53 77 ALA A O 1
ATOM 570 N N . PRO A 1 78 ? -40.716 -14.554 43.665 1.00 56.38 78 PRO A N 1
ATOM 571 C CA . PRO A 1 78 ? -39.441 -14.987 43.117 1.00 56.38 78 PRO A CA 1
ATOM 572 C C . PRO A 1 78 ? -38.309 -14.716 44.112 1.00 56.38 78 PRO A C 1
ATOM 574 O O . PRO A 1 78 ? -38.164 -13.614 44.642 1.00 56.38 78 PRO A O 1
ATOM 577 N N . VAL A 1 79 ? -37.494 -15.742 44.348 1.00 68.31 79 VAL A N 1
ATOM 578 C CA . VAL A 1 79 ? -36.217 -15.627 45.056 1.00 68.31 79 VAL A CA 1
ATOM 579 C C . VAL A 1 79 ? -35.315 -14.670 44.260 1.00 68.31 79 VAL A C 1
ATOM 581 O O . VAL A 1 79 ? -35.186 -14.856 43.046 1.00 68.31 79 VAL A O 1
ATOM 584 N N . PRO A 1 80 ? -34.696 -13.650 44.886 1.00 58.91 80 PRO A N 1
ATOM 585 C CA . PRO A 1 80 ? -33.794 -12.740 44.189 1.00 58.91 80 PRO A CA 1
ATOM 586 C C . PRO A 1 80 ? -32.576 -13.515 43.678 1.00 58.9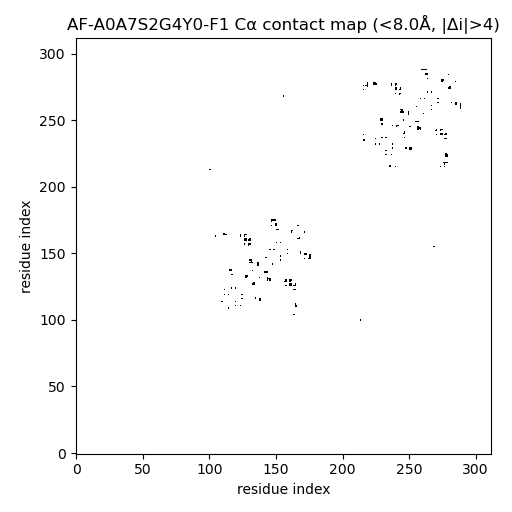1 80 PRO A C 1
ATOM 588 O O . PRO A 1 80 ? -31.793 -14.053 44.461 1.00 58.91 80 PRO A O 1
ATOM 591 N N . GLN A 1 81 ? -32.434 -13.593 42.355 1.00 56.88 81 GLN A N 1
ATOM 592 C CA . GLN A 1 81 ? -31.218 -14.106 41.737 1.00 56.88 81 GLN A CA 1
ATOM 593 C C . GLN A 1 81 ? -30.077 -13.097 41.945 1.00 56.88 81 GLN A C 1
ATOM 595 O O . GLN A 1 81 ? -30.323 -11.887 41.892 1.00 56.88 81 GLN A O 1
ATOM 600 N N . PRO A 1 82 ? -28.836 -13.559 42.184 1.00 62.81 82 PRO A N 1
ATOM 601 C CA . PRO A 1 82 ? -27.679 -12.678 42.225 1.00 62.81 82 PRO A CA 1
ATOM 602 C C . PRO A 1 82 ? -27.566 -11.952 40.884 1.00 62.81 82 PRO A C 1
ATOM 604 O O . PRO A 1 82 ? -27.549 -12.579 39.826 1.00 62.81 82 PRO A O 1
ATOM 607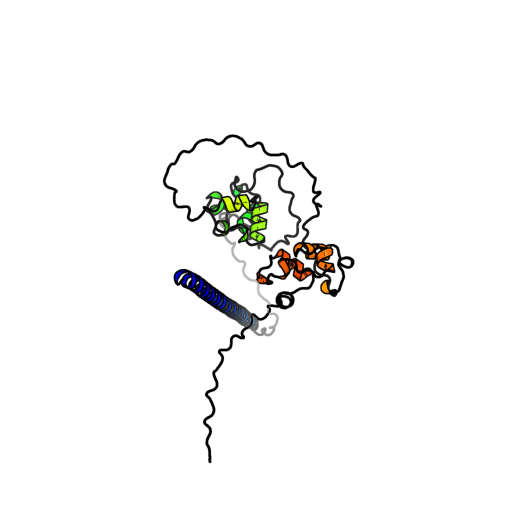 N N . VAL A 1 83 ? -27.533 -10.622 40.946 1.00 52.78 83 VAL A N 1
ATOM 608 C CA . VAL A 1 83 ? -27.388 -9.734 39.792 1.00 52.78 83 VAL A CA 1
ATOM 609 C C . VAL A 1 83 ? -26.088 -10.101 39.084 1.00 52.78 83 VAL A C 1
ATOM 611 O O . VAL A 1 83 ? -25.005 -9.776 39.567 1.00 52.78 83 VAL A O 1
ATOM 614 N N . GLN A 1 84 ? -26.182 -10.821 37.966 1.00 51.19 84 GLN A N 1
ATOM 615 C CA . GLN A 1 84 ? -25.031 -10.987 37.093 1.00 51.19 84 GLN A CA 1
ATOM 616 C C . GLN A 1 84 ? -24.713 -9.617 36.479 1.00 51.19 84 GLN A C 1
ATOM 618 O O . GLN A 1 84 ? -25.633 -8.956 35.984 1.00 51.19 84 GLN A O 1
ATOM 623 N N . PRO A 1 85 ? -23.451 -9.152 36.541 1.00 62.97 85 PRO A N 1
ATOM 624 C CA . PRO A 1 85 ? -23.056 -7.946 35.832 1.00 62.97 85 PRO A CA 1
ATOM 625 C C . PRO A 1 85 ? -23.340 -8.144 34.336 1.00 62.97 85 PRO A C 1
ATOM 627 O O . PRO A 1 85 ? -23.165 -9.257 33.830 1.00 62.97 85 PRO A O 1
ATOM 630 N N . PRO A 1 86 ? -23.819 -7.105 33.632 1.00 59.59 86 PRO A N 1
ATOM 631 C CA . PRO A 1 86 ? -24.114 -7.217 32.213 1.00 59.59 86 PRO A CA 1
ATOM 632 C C . PRO A 1 86 ? -22.855 -7.681 31.467 1.00 59.59 86 PRO A C 1
ATOM 634 O O . PRO A 1 86 ? -21.759 -7.207 31.787 1.00 59.59 86 PRO A O 1
ATOM 637 N N . PRO A 1 87 ? -22.977 -8.591 30.484 1.00 55.97 87 PRO A N 1
ATOM 638 C CA . PRO A 1 87 ? -21.862 -8.873 29.595 1.00 55.97 87 PRO A CA 1
ATOM 639 C C . PRO A 1 87 ? -21.421 -7.555 28.933 1.00 55.97 87 PRO A C 1
ATOM 641 O O . PRO A 1 87 ? -22.285 -6.733 28.598 1.00 55.97 87 PRO A O 1
ATOM 644 N N . PRO A 1 88 ? -20.106 -7.316 28.767 1.00 55.06 88 PRO A N 1
ATOM 645 C CA . PRO A 1 88 ? -19.636 -6.156 28.024 1.00 55.06 88 PRO A CA 1
ATOM 646 C C . PRO A 1 88 ? -20.275 -6.182 26.629 1.00 55.06 88 PRO A C 1
ATOM 648 O O . PRO A 1 88 ? -20.464 -7.269 26.075 1.00 55.06 88 PRO A O 1
ATOM 651 N N . PRO A 1 89 ? -20.656 -5.025 26.062 1.00 44.91 89 PRO A N 1
ATOM 652 C CA . PRO A 1 89 ? -21.229 -4.996 24.728 1.00 44.91 89 PRO A CA 1
ATOM 653 C C . PRO A 1 89 ? -20.232 -5.643 23.771 1.00 44.91 89 PRO A C 1
ATOM 655 O O . PRO A 1 89 ? -19.103 -5.173 23.633 1.00 44.91 89 PRO A O 1
ATOM 658 N N . THR A 1 90 ? -20.642 -6.731 23.123 1.00 43.84 90 THR A N 1
ATOM 659 C CA . THR A 1 90 ? -19.924 -7.293 21.985 1.00 43.84 90 THR A CA 1
ATOM 660 C C . THR A 1 90 ? -19.995 -6.243 20.885 1.00 43.84 90 THR A C 1
ATOM 662 O O . THR A 1 90 ? -20.969 -6.163 20.135 1.00 43.84 90 THR A O 1
ATOM 665 N N . ALA A 1 91 ? -19.004 -5.355 20.862 1.00 37.22 91 ALA A N 1
ATOM 666 C CA . ALA A 1 91 ? -18.831 -4.389 19.804 1.00 37.22 91 ALA A CA 1
ATOM 667 C C . ALA A 1 91 ? -18.624 -5.191 18.520 1.00 37.22 91 ALA A C 1
ATOM 669 O O . ALA A 1 91 ? -17.575 -5.792 18.306 1.00 37.22 91 ALA A O 1
ATOM 670 N N . SER A 1 92 ? -19.661 -5.244 17.685 1.00 38.81 92 SER A N 1
ATOM 671 C CA . SER A 1 92 ? -19.470 -5.497 16.265 1.00 38.81 92 SER A CA 1
ATOM 672 C C . SER A 1 92 ? -18.486 -4.440 15.784 1.00 38.81 92 SER A C 1
ATOM 674 O O . SER A 1 92 ? -18.844 -3.266 15.688 1.00 38.81 92 SER A O 1
ATOM 676 N N . VAL A 1 93 ? -17.238 -4.851 15.572 1.00 39.66 93 VAL A N 1
ATOM 677 C CA . VAL A 1 93 ? -16.203 -4.040 14.941 1.00 39.66 93 VAL A CA 1
ATOM 678 C C . VAL A 1 93 ? -16.665 -3.826 13.505 1.00 39.66 93 VAL A C 1
ATOM 680 O O . VAL A 1 93 ? -16.421 -4.639 12.620 1.00 39.66 93 VAL A O 1
ATOM 683 N N . GLN A 1 94 ? -17.443 -2.768 13.288 1.00 34.31 94 GLN A N 1
ATOM 684 C CA . GLN A 1 94 ? -17.576 -2.204 11.958 1.00 34.31 94 GLN A CA 1
ATOM 685 C C . GLN A 1 94 ? -16.197 -1.642 11.595 1.00 34.31 94 GLN A C 1
ATOM 687 O O . GLN A 1 94 ? -15.641 -0.903 12.414 1.00 34.31 94 GLN A O 1
ATOM 692 N N . PRO A 1 95 ? -15.625 -1.963 10.422 1.00 37.50 95 PRO A N 1
ATOM 693 C CA . PRO A 1 95 ? -14.448 -1.253 9.945 1.00 37.50 95 PRO A CA 1
ATOM 694 C C . PRO A 1 95 ? -14.821 0.228 9.837 1.00 37.50 95 PRO A C 1
ATOM 696 O O . PRO A 1 95 ? -15.722 0.601 9.082 1.00 37.50 95 PRO A O 1
ATOM 699 N N . LEU A 1 96 ? -14.205 1.067 10.675 1.00 38.53 96 LEU A N 1
ATOM 700 C CA . LEU A 1 96 ? -14.377 2.510 10.573 1.00 38.53 96 LEU A CA 1
ATOM 701 C C . LEU A 1 96 ? -13.850 2.973 9.204 1.00 38.53 96 LEU A C 1
ATOM 703 O O . LEU A 1 96 ? -12.850 2.453 8.726 1.00 38.53 96 LEU A O 1
ATOM 707 N N . PRO A 1 97 ? -14.453 3.986 8.570 1.00 38.44 97 PRO A N 1
ATOM 708 C CA . PRO A 1 97 ? -13.822 4.659 7.445 1.00 38.44 97 PRO A CA 1
ATOM 709 C C . PRO A 1 97 ? -12.594 5.431 7.958 1.00 38.44 97 PRO A C 1
ATOM 711 O O . PRO A 1 97 ? -12.712 6.546 8.465 1.00 38.44 97 PRO A O 1
ATOM 714 N N . HIS A 1 98 ? -11.410 4.826 7.866 1.00 42.66 98 HIS A N 1
ATOM 715 C CA . HIS A 1 98 ? -10.131 5.422 8.266 1.00 42.66 98 HIS A CA 1
ATOM 716 C C . HIS A 1 98 ? -9.659 6.434 7.208 1.00 42.66 98 HIS A C 1
ATOM 718 O O . HIS A 1 98 ? -8.671 6.216 6.520 1.00 42.66 98 HIS A O 1
ATOM 724 N N . ASN A 1 99 ? -10.392 7.535 7.029 1.00 39.59 99 ASN A N 1
ATOM 725 C CA . ASN A 1 99 ? -9.978 8.622 6.132 1.00 39.59 99 ASN A CA 1
ATOM 726 C C . ASN A 1 99 ? -9.864 9.970 6.856 1.00 39.59 99 ASN A C 1
ATOM 728 O O . ASN A 1 99 ? -10.109 11.036 6.294 1.00 39.59 99 ASN A O 1
ATOM 732 N N . THR A 1 100 ? -9.514 9.928 8.138 1.00 37.03 100 THR A N 1
ATOM 733 C CA . THR A 1 100 ? -9.081 11.103 8.890 1.00 37.03 100 THR A CA 1
ATOM 734 C C . THR A 1 100 ? -7.587 11.283 8.664 1.00 37.03 100 THR A C 1
ATOM 736 O O . THR A 1 100 ? -6.801 10.371 8.931 1.00 37.03 100 THR A O 1
ATOM 739 N N . ALA A 1 101 ? -7.204 12.462 8.166 1.00 42.78 101 ALA A N 1
ATOM 740 C CA . ALA A 1 101 ? -5.814 12.893 8.064 1.00 42.78 101 ALA A CA 1
ATOM 741 C C . ALA A 1 101 ? -5.033 12.515 9.340 1.00 42.78 101 ALA A C 1
ATOM 743 O O . ALA A 1 101 ? -5.594 12.612 10.439 1.00 42.78 101 ALA A O 1
ATOM 744 N N . PRO A 1 102 ? -3.772 12.059 9.216 1.00 49.25 102 PRO A N 1
ATOM 745 C CA . PRO A 1 102 ? -2.982 11.649 10.367 1.00 49.25 102 PRO A CA 1
ATOM 746 C C . PRO A 1 102 ? -2.948 12.789 11.395 1.00 49.25 102 PRO A C 1
ATOM 748 O O . PRO A 1 102 ? -2.683 13.935 11.017 1.00 49.25 102 PRO A O 1
ATOM 751 N N . PRO A 1 103 ? -3.247 12.520 12.681 1.00 49.91 103 PRO A N 1
ATOM 752 C CA . PRO A 1 103 ? -3.055 13.523 13.713 1.00 49.91 103 PRO A CA 1
ATOM 753 C C . PRO A 1 103 ? -1.582 13.960 13.692 1.00 49.91 103 PRO A C 1
ATOM 755 O O . PRO A 1 103 ? -0.705 13.127 13.443 1.00 49.91 103 PRO A O 1
ATOM 758 N N . PRO A 1 104 ? -1.292 15.254 13.914 1.00 50.88 104 PRO A N 1
ATOM 759 C CA . PRO A 1 104 ? 0.079 15.740 13.947 1.00 50.88 104 PRO A CA 1
ATOM 760 C C . PRO A 1 104 ? 0.883 14.926 14.961 1.00 50.88 104 PRO A C 1
ATOM 762 O O . PRO A 1 104 ? 0.404 14.660 16.067 1.00 50.88 104 PRO A O 1
ATOM 765 N N . ALA A 1 105 ? 2.094 14.527 14.566 1.00 50.31 105 ALA A N 1
ATOM 766 C CA . ALA A 1 105 ? 2.998 13.766 15.415 1.00 50.31 105 ALA A CA 1
ATOM 767 C C . ALA A 1 105 ? 3.126 14.449 16.795 1.00 50.31 105 ALA A C 1
ATOM 769 O O . ALA A 1 105 ? 3.354 15.664 16.858 1.00 50.31 105 ALA A O 1
ATOM 770 N N . PRO A 1 106 ? 2.953 13.719 17.912 1.00 53.03 106 PRO A N 1
ATOM 771 C CA . PRO A 1 106 ? 3.036 14.311 19.237 1.00 53.03 106 PRO A CA 1
ATOM 772 C C . PRO A 1 106 ? 4.455 14.829 19.492 1.00 53.03 106 PRO A C 1
ATOM 774 O O . PRO A 1 106 ? 5.436 14.088 19.483 1.00 53.03 106 PRO A O 1
ATOM 777 N N . VAL A 1 107 ? 4.553 16.129 19.762 1.00 50.31 107 VAL A N 1
ATOM 778 C CA . VAL A 1 107 ? 5.805 16.903 19.807 1.00 50.31 107 VAL A CA 1
ATOM 779 C C . VAL A 1 107 ? 6.722 16.598 21.007 1.00 50.31 107 VAL A C 1
ATOM 781 O O . VAL A 1 107 ? 7.714 17.291 21.184 1.00 50.31 107 VAL A O 1
ATOM 784 N N . ASN A 1 108 ? 6.433 15.596 21.850 1.00 48.25 108 ASN A N 1
ATOM 785 C CA . ASN A 1 108 ? 7.150 15.389 23.123 1.00 48.25 108 ASN A CA 1
ATOM 786 C C . ASN A 1 108 ? 7.317 13.911 23.548 1.00 48.25 108 ASN A C 1
ATOM 788 O O . ASN A 1 108 ? 6.906 13.506 24.632 1.00 48.25 108 ASN A O 1
ATOM 792 N N . GLY A 1 109 ? 7.982 13.111 22.711 1.00 51.16 109 GLY A N 1
ATOM 793 C CA . GLY A 1 109 ? 9.036 12.201 23.194 1.00 51.16 109 GLY A CA 1
ATOM 794 C C . GLY A 1 109 ? 8.688 10.991 24.075 1.00 51.16 109 GLY A C 1
ATOM 795 O O . GLY A 1 109 ? 9.597 10.455 24.693 1.00 51.16 109 GLY A O 1
ATOM 796 N N . ALA A 1 110 ? 7.445 10.518 24.126 1.00 54.19 110 ALA A N 1
ATOM 797 C CA . ALA A 1 110 ? 7.126 9.217 24.730 1.00 54.19 110 ALA A CA 1
ATOM 798 C C . ALA A 1 110 ? 6.266 8.411 23.757 1.00 54.19 110 ALA A C 1
ATOM 800 O O . ALA A 1 110 ? 5.040 8.346 23.886 1.00 54.19 110 ALA A O 1
ATOM 801 N N . TRP A 1 111 ? 6.908 7.887 22.719 1.00 57.91 111 TRP A N 1
ATOM 802 C CA . TRP A 1 111 ? 6.246 7.066 21.714 1.00 57.91 111 TRP A CA 1
ATOM 803 C C . TRP A 1 111 ? 6.199 5.614 22.188 1.00 57.91 111 TRP A C 1
ATOM 805 O O . TRP A 1 111 ? 7.189 5.114 22.717 1.00 57.91 111 TRP A O 1
ATOM 815 N N . GLY A 1 112 ? 5.028 4.990 22.011 1.00 62.28 112 GLY A N 1
ATOM 816 C CA . GLY A 1 112 ? 4.753 3.549 22.053 1.00 62.28 112 GLY A CA 1
ATOM 817 C C . GLY A 1 112 ? 5.564 2.722 23.045 1.00 62.28 112 GLY A C 1
ATOM 818 O O . GLY A 1 112 ? 5.064 2.399 24.118 1.00 62.28 112 GLY A O 1
ATOM 819 N N . LYS A 1 113 ? 6.790 2.355 22.663 1.00 66.94 113 LYS A N 1
ATOM 820 C CA . LYS A 1 113 ? 7.637 1.343 23.314 1.00 66.94 113 LYS A CA 1
ATOM 821 C C . LYS A 1 113 ? 7.865 1.524 24.818 1.00 66.94 113 LYS A C 1
ATOM 823 O O . LYS A 1 113 ? 8.027 0.540 25.527 1.00 66.94 113 LYS A O 1
ATOM 828 N N . ASP A 1 114 ? 7.837 2.758 25.322 1.00 80.88 114 ASP A N 1
ATOM 829 C CA . ASP A 1 114 ? 8.081 3.039 26.747 1.00 80.88 114 ASP A CA 1
ATOM 830 C C . ASP A 1 114 ? 6.799 2.999 27.605 1.00 80.88 114 ASP A C 1
ATOM 832 O O . ASP A 1 114 ? 6.826 3.257 28.815 1.00 80.88 114 ASP A O 1
ATOM 836 N N . LYS A 1 115 ? 5.644 2.709 26.993 1.00 87.62 115 LYS A N 1
ATOM 837 C CA . LYS A 1 115 ? 4.349 2.608 27.672 1.00 87.62 115 LYS A CA 1
ATOM 838 C C . LYS A 1 115 ? 3.909 1.150 27.751 1.00 87.62 115 LYS A C 1
ATOM 840 O O . LYS A 1 115 ? 3.992 0.404 26.785 1.00 87.62 115 LYS A O 1
ATOM 845 N N . THR A 1 116 ? 3.332 0.783 28.890 1.00 92.38 116 THR A N 1
ATOM 846 C CA . THR A 1 116 ? 2.543 -0.450 29.016 1.00 92.38 116 THR A CA 1
ATOM 847 C C . THR A 1 116 ? 1.267 -0.334 28.183 1.00 92.38 116 THR A C 1
ATOM 849 O O . THR A 1 116 ? 0.697 0.762 28.115 1.00 92.38 116 THR A O 1
ATOM 852 N N . TRP A 1 117 ? 0.745 -1.442 27.663 1.00 93.00 117 TRP A N 1
ATOM 853 C CA . TRP A 1 117 ? -0.444 -1.494 26.807 1.00 93.00 117 TRP A CA 1
ATOM 854 C C . TRP A 1 117 ? -1.636 -0.728 27.396 1.00 93.00 117 TRP A C 1
ATOM 856 O O . TRP A 1 117 ? -2.276 0.083 26.728 1.00 93.00 117 TRP A O 1
ATOM 866 N N . GLY A 1 118 ? -1.887 -0.885 28.701 1.00 92.81 118 GLY A N 1
ATOM 867 C CA . GLY A 1 118 ? -2.977 -0.192 29.405 1.00 92.81 118 GLY A CA 1
ATOM 868 C C . GLY A 1 118 ? -2.845 1.338 29.501 1.00 92.81 118 GLY A C 1
ATOM 869 O O . GLY A 1 118 ? -3.793 2.004 29.911 1.00 92.81 118 GLY A O 1
ATOM 870 N N . LYS A 1 119 ? -1.684 1.906 29.150 1.00 93.50 119 LYS A N 1
ATOM 871 C CA . LYS A 1 119 ? -1.438 3.358 29.076 1.00 93.50 119 LYS A CA 1
ATOM 872 C C . LYS A 1 119 ? -1.435 3.890 27.642 1.00 93.50 119 LYS A C 1
ATOM 874 O O . LYS A 1 119 ? -1.329 5.104 27.462 1.00 93.50 119 LYS A O 1
ATOM 879 N N . MET A 1 120 ? -1.521 3.006 26.652 1.00 91.88 120 MET A N 1
ATOM 880 C CA . MET A 1 120 ? -1.674 3.382 25.254 1.00 91.88 120 MET A CA 1
ATOM 881 C C . MET A 1 120 ? -3.095 3.891 25.015 1.00 91.88 120 MET A C 1
ATOM 883 O O . MET A 1 120 ? -4.065 3.439 25.628 1.00 91.88 120 MET A O 1
ATOM 887 N N . THR A 1 121 ? -3.211 4.866 24.127 1.00 92.25 121 THR A N 1
ATOM 888 C CA . THR A 1 121 ? -4.492 5.297 23.572 1.00 92.25 121 THR A CA 1
ATOM 889 C C . THR A 1 121 ? -5.111 4.176 22.735 1.00 92.25 121 THR A C 1
ATOM 891 O O . THR A 1 121 ? -4.419 3.258 22.298 1.00 92.25 121 THR A O 1
ATOM 894 N N . ALA A 1 122 ? -6.422 4.250 22.490 1.00 88.62 122 ALA A N 1
ATOM 895 C CA . ALA A 1 122 ? -7.103 3.264 21.650 1.00 88.62 122 ALA A CA 1
ATOM 896 C C . ALA A 1 122 ? -6.487 3.187 20.241 1.00 88.62 122 ALA A C 1
ATOM 898 O O . ALA A 1 122 ? -6.338 2.096 19.703 1.00 88.62 122 ALA A O 1
ATOM 899 N N . ASP A 1 123 ? -6.066 4.326 19.684 1.00 87.25 123 ASP A N 1
ATOM 900 C CA . ASP A 1 123 ? -5.413 4.379 18.376 1.00 87.25 123 ASP A CA 1
ATOM 901 C C . ASP A 1 123 ? -4.033 3.702 18.396 1.00 87.25 123 ASP A C 1
ATOM 903 O O . ASP A 1 123 ? -3.735 2.890 17.524 1.00 87.25 123 ASP A O 1
ATOM 907 N N . GLU A 1 124 ? -3.217 3.960 19.426 1.00 93.88 124 GLU A N 1
ATOM 908 C CA . GLU A 1 124 ? -1.922 3.287 19.610 1.00 93.88 124 GLU A CA 1
ATOM 909 C C . GLU A 1 124 ? -2.092 1.760 19.723 1.00 93.88 124 GLU A C 1
ATOM 911 O O . GLU A 1 124 ? -1.314 1.016 19.130 1.00 93.88 124 GLU A O 1
ATOM 916 N N . GLN A 1 125 ? -3.119 1.281 20.434 1.00 95.06 125 GLN A N 1
ATOM 917 C CA . GLN A 1 125 ? -3.409 -0.156 20.536 1.00 95.06 125 GLN A CA 1
ATOM 918 C C . GLN A 1 125 ? -3.832 -0.762 19.191 1.00 95.06 125 GLN A C 1
ATOM 920 O O . GLN A 1 125 ? -3.438 -1.884 18.883 1.00 95.06 125 GLN A O 1
ATOM 925 N N . ILE A 1 126 ? -4.600 -0.029 18.376 1.00 89.19 126 ILE A N 1
ATOM 926 C CA . ILE A 1 126 ? -4.977 -0.466 17.023 1.00 89.19 126 ILE A CA 1
ATOM 927 C C . ILE A 1 126 ? -3.732 -0.594 16.144 1.00 89.19 126 ILE A C 1
ATOM 929 O O . ILE A 1 126 ? -3.560 -1.610 15.481 1.00 89.19 126 ILE A O 1
ATOM 933 N N . TRP A 1 127 ? -2.836 0.395 16.166 1.00 94.44 127 TRP A N 1
ATOM 934 C CA . TRP A 1 127 ? -1.600 0.327 15.384 1.00 94.44 127 TRP A CA 1
ATOM 935 C C . TRP A 1 127 ? -0.686 -0.804 15.860 1.00 94.44 127 TRP A C 1
ATOM 937 O O . TRP A 1 127 ? -0.108 -1.499 15.035 1.00 94.44 127 TRP A O 1
ATOM 947 N N . ALA A 1 128 ? -0.591 -1.043 17.168 1.00 94.62 128 ALA A N 1
ATOM 948 C CA . ALA A 1 128 ? 0.182 -2.167 17.690 1.00 94.62 128 ALA A CA 1
ATOM 949 C C . ALA A 1 128 ? -0.419 -3.520 17.270 1.00 94.62 128 ALA A C 1
ATOM 951 O O . ALA A 1 128 ? 0.318 -4.417 16.868 1.00 94.62 128 ALA A O 1
ATOM 952 N N . ALA A 1 129 ? -1.748 -3.643 17.261 1.00 94.00 129 ALA A N 1
ATOM 953 C CA . ALA A 1 129 ? -2.429 -4.824 16.735 1.00 94.00 129 ALA A CA 1
ATOM 954 C C . ALA A 1 129 ? -2.165 -5.049 15.239 1.00 94.00 129 ALA A C 1
ATOM 956 O O . ALA A 1 129 ? -1.989 -6.191 14.820 1.00 94.00 129 ALA A O 1
ATOM 957 N N . GLU A 1 130 ? -2.069 -3.975 14.454 1.00 93.38 130 GLU A N 1
ATOM 958 C CA . GLU A 1 130 ? -1.768 -4.037 13.019 1.00 93.38 130 GLU A CA 1
ATOM 959 C C . GLU A 1 130 ? -0.374 -4.628 12.733 1.00 93.38 130 GLU A C 1
ATOM 961 O O . GLU A 1 130 ? -0.201 -5.333 11.745 1.00 93.38 130 GLU A O 1
ATOM 966 N N . ILE A 1 131 ? 0.607 -4.400 13.618 1.00 94.38 131 ILE A N 1
ATOM 967 C CA . ILE A 1 131 ? 1.951 -5.016 13.554 1.00 94.38 131 ILE A CA 1
ATOM 968 C C . ILE A 1 131 ? 2.059 -6.321 14.374 1.00 94.38 131 ILE A C 1
ATOM 970 O O . ILE A 1 131 ? 3.154 -6.784 14.707 1.00 94.38 131 ILE A O 1
ATOM 974 N N . GLY A 1 132 ? 0.912 -6.925 14.702 1.00 94.81 132 GLY A N 1
ATOM 975 C CA . GLY A 1 132 ? 0.805 -8.256 15.301 1.00 94.81 132 GLY A CA 1
ATOM 976 C C . GLY A 1 132 ? 0.940 -8.315 16.823 1.00 94.81 132 GLY A C 1
ATOM 977 O O . GLY A 1 132 ? 1.017 -9.416 17.369 1.00 94.81 132 GLY A O 1
ATOM 978 N N . TYR A 1 133 ? 0.989 -7.176 17.520 1.00 95.19 133 TYR A N 1
ATOM 979 C CA . TYR A 1 133 ? 1.046 -7.153 18.981 1.00 95.19 133 TYR A CA 1
ATOM 980 C C . TYR A 1 133 ? -0.346 -7.218 19.605 1.00 95.19 133 TYR A C 1
ATOM 982 O O . TYR A 1 133 ? -1.280 -6.543 19.185 1.00 95.19 133 TYR A O 1
ATOM 990 N N . ASP A 1 134 ? -0.464 -7.967 20.690 1.00 95.62 134 ASP A N 1
ATOM 991 C CA . ASP A 1 134 ? -1.591 -7.877 21.605 1.00 95.62 134 ASP A CA 1
ATOM 992 C C . ASP A 1 134 ? -1.111 -7.324 22.952 1.00 95.62 134 ASP A C 1
ATOM 994 O O . ASP A 1 134 ? 0.082 -7.109 23.174 1.00 95.62 134 ASP A O 1
ATOM 998 N N . GLY A 1 135 ? -2.040 -7.066 23.873 1.00 93.25 135 GLY A N 1
ATOM 999 C CA . GLY A 1 135 ? -1.672 -6.483 25.162 1.00 93.25 135 GLY A CA 1
ATOM 1000 C C . GLY A 1 135 ? -0.747 -7.353 26.008 1.00 93.25 135 GLY A C 1
ATOM 1001 O O . GLY A 1 135 ? 0.049 -6.809 26.768 1.00 93.25 135 GLY A O 1
ATOM 1002 N N . ALA A 1 136 ? -0.812 -8.679 25.867 1.00 94.12 136 ALA A N 1
ATOM 1003 C CA . ALA A 1 136 ? 0.083 -9.578 26.578 1.00 94.12 136 ALA A CA 1
ATOM 1004 C C . ALA A 1 136 ? 1.470 -9.608 25.925 1.00 94.12 136 ALA A C 1
ATOM 1006 O O . ALA A 1 136 ? 2.457 -9.451 26.6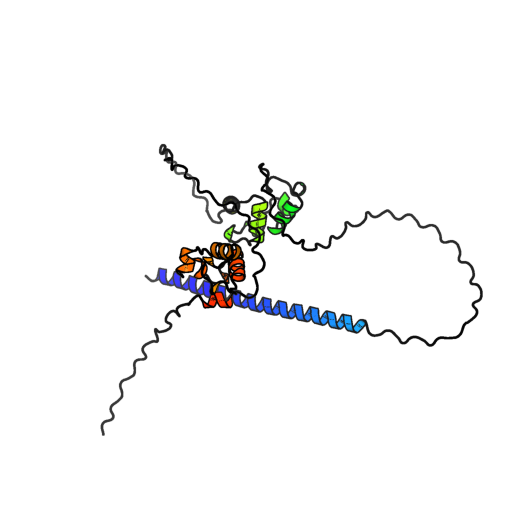44 1.00 94.12 136 ALA A O 1
ATOM 1007 N N . SER A 1 137 ? 1.557 -9.749 24.596 1.00 93.94 137 SER A N 1
ATOM 1008 C CA . SER A 1 137 ? 2.850 -9.781 23.895 1.00 93.94 137 SER A CA 1
ATOM 1009 C C . SER A 1 137 ? 3.588 -8.444 23.987 1.00 93.94 137 SER A C 1
ATOM 1011 O O . SER A 1 137 ? 4.803 -8.423 24.179 1.00 93.94 137 SER A O 1
ATOM 1013 N N . TRP A 1 138 ? 2.856 -7.327 23.969 1.00 93.94 138 TRP A N 1
ATOM 1014 C CA . TRP A 1 138 ? 3.419 -5.994 24.164 1.00 93.94 138 TRP A CA 1
ATOM 1015 C C . TRP A 1 138 ? 4.004 -5.806 25.566 1.00 93.94 138 TRP A C 1
ATOM 1017 O O . TRP A 1 138 ? 5.173 -5.453 25.707 1.00 93.94 138 TRP A O 1
ATOM 1027 N N . ASP A 1 139 ? 3.214 -6.069 26.614 1.00 91.56 139 ASP A N 1
ATOM 1028 C CA . ASP A 1 139 ? 3.666 -5.883 28.000 1.00 91.56 139 ASP A CA 1
ATOM 1029 C C . ASP A 1 139 ? 4.760 -6.888 28.402 1.00 91.56 139 ASP A C 1
ATOM 1031 O O . ASP A 1 139 ? 5.562 -6.603 29.295 1.00 91.56 139 ASP A O 1
ATOM 1035 N N . ALA A 1 140 ? 4.817 -8.050 27.744 1.00 90.38 140 ALA A N 1
ATOM 1036 C CA . ALA A 1 140 ? 5.880 -9.036 27.918 1.00 90.38 140 ALA A CA 1
ATOM 1037 C C . ALA A 1 140 ? 7.156 -8.714 27.115 1.00 90.38 140 ALA A C 1
ATOM 1039 O O . ALA A 1 140 ? 8.199 -9.311 27.384 1.00 90.38 140 ALA A O 1
ATOM 1040 N N . GLY A 1 141 ? 7.094 -7.780 26.156 1.00 88.69 141 GLY A N 1
ATOM 1041 C CA . GLY A 1 141 ? 8.193 -7.497 25.231 1.00 88.69 141 GLY A CA 1
ATOM 1042 C C . GLY A 1 141 ? 8.488 -8.656 24.273 1.00 88.69 141 GLY A C 1
ATOM 1043 O O . GLY A 1 141 ? 9.630 -8.832 23.853 1.00 88.69 141 GLY A O 1
ATOM 1044 N N . GLU A 1 142 ? 7.486 -9.479 23.956 1.00 88.44 142 GLU A N 1
ATOM 1045 C CA . GLU A 1 142 ? 7.636 -10.596 23.026 1.00 88.44 142 GLU A CA 1
ATOM 1046 C C . GLU A 1 142 ? 7.643 -10.081 21.584 1.00 88.44 142 GLU A C 1
ATOM 1048 O O . GLU A 1 142 ? 6.686 -9.460 21.124 1.00 88.44 142 GLU A O 1
ATOM 1053 N N . ALA A 1 143 ? 8.732 -10.337 20.856 1.00 88.25 143 ALA A N 1
ATOM 1054 C CA . ALA A 1 143 ? 8.826 -9.983 19.446 1.00 88.25 143 ALA A CA 1
ATOM 1055 C C . ALA A 1 143 ? 7.825 -10.806 18.621 1.00 88.25 143 ALA A C 1
ATOM 1057 O O . ALA A 1 143 ? 7.808 -12.038 18.683 1.00 88.25 143 ALA A O 1
ATOM 1058 N N . THR A 1 144 ? 7.011 -10.123 17.820 1.00 91.31 144 THR A N 1
ATOM 1059 C CA . THR A 1 144 ? 6.091 -10.768 16.878 1.00 91.31 144 THR A CA 1
ATOM 1060 C C . THR A 1 144 ? 6.860 -11.236 15.638 1.00 91.31 144 THR A C 1
ATOM 1062 O O . THR A 1 144 ? 8.008 -10.847 15.410 1.00 91.31 144 THR A O 1
ATOM 1065 N N . SER A 1 145 ? 6.238 -12.061 14.789 1.00 87.31 145 SER A N 1
ATOM 1066 C CA . SER A 1 145 ? 6.829 -12.430 13.492 1.00 87.31 145 SER A CA 1
ATOM 1067 C C . SER A 1 145 ? 7.096 -11.211 12.604 1.00 87.31 145 SER A C 1
ATOM 1069 O O . SER A 1 145 ? 8.040 -11.214 11.821 1.00 87.31 145 SER A O 1
ATOM 1071 N N . THR A 1 146 ? 6.299 -10.150 12.750 1.00 90.75 146 THR A N 1
ATOM 1072 C CA . THR A 1 146 ? 6.466 -8.895 12.011 1.00 90.75 146 THR A CA 1
ATOM 1073 C C . THR A 1 146 ? 7.787 -8.209 12.372 1.00 90.75 146 THR A C 1
ATOM 1075 O O . THR A 1 146 ? 8.474 -7.717 11.481 1.00 90.75 146 THR A O 1
ATOM 1078 N N . CYS A 1 147 ? 8.220 -8.266 13.636 1.00 89.62 147 CYS A N 1
ATOM 1079 C CA . CYS A 1 147 ? 9.501 -7.708 14.091 1.00 89.62 147 CYS A CA 1
ATOM 1080 C C . CYS A 1 147 ? 10.741 -8.464 13.592 1.00 89.62 147 CYS A C 1
ATOM 1082 O O . CYS A 1 147 ? 11.853 -7.978 13.765 1.00 89.62 147 CYS A O 1
ATOM 1084 N N . GLN A 1 148 ? 10.573 -9.635 12.971 1.00 90.50 148 GLN A N 1
ATOM 1085 C CA . GLN A 1 148 ? 11.671 -10.374 12.333 1.00 90.50 148 GLN A CA 1
ATOM 1086 C C . GLN A 1 148 ? 11.910 -9.910 10.888 1.00 90.50 148 GLN A C 1
ATOM 1088 O O . GLN A 1 148 ? 12.923 -10.253 10.281 1.00 90.50 148 GLN A O 1
ATOM 1093 N N . ASN A 1 149 ? 10.983 -9.129 10.330 1.00 91.44 149 ASN A N 1
ATOM 1094 C CA . ASN A 1 149 ? 11.083 -8.599 8.982 1.00 91.44 149 ASN A CA 1
ATOM 1095 C C . ASN A 1 149 ? 11.750 -7.224 8.992 1.00 91.44 149 ASN A C 1
ATOM 1097 O O . ASN A 1 149 ? 11.430 -6.363 9.814 1.00 91.44 149 ASN A O 1
ATOM 1101 N N . MET A 1 150 ? 12.623 -6.990 8.012 1.00 92.12 150 MET A N 1
ATOM 1102 C CA . MET A 1 150 ? 13.107 -5.644 7.706 1.00 92.12 150 MET A CA 1
ATOM 1103 C C . MET A 1 150 ? 11.928 -4.720 7.392 1.00 92.12 150 MET A C 1
ATOM 1105 O O . MET A 1 150 ? 10.931 -5.153 6.815 1.00 92.12 150 MET A O 1
ATOM 1109 N N . TRP A 1 151 ? 12.071 -3.428 7.687 1.00 93.31 151 TRP A N 1
ATOM 1110 C CA . TRP A 1 151 ? 11.059 -2.407 7.405 1.00 93.31 151 TRP A CA 1
ATOM 1111 C C . TRP A 1 151 ? 10.556 -2.467 5.957 1.00 93.31 151 TRP A C 1
ATOM 1113 O O . TRP A 1 151 ? 9.359 -2.380 5.703 1.00 93.31 151 TRP A O 1
ATOM 1123 N N . SER A 1 152 ? 11.464 -2.682 4.999 1.00 90.94 152 SER A N 1
ATOM 1124 C CA . SER A 1 152 ? 11.153 -2.806 3.569 1.00 90.94 152 SER A CA 1
ATOM 1125 C C . SER A 1 152 ? 10.293 -4.021 3.211 1.00 90.94 152 SER A C 1
ATOM 1127 O O . SER A 1 152 ? 9.737 -4.057 2.120 1.00 90.94 152 SER A O 1
ATOM 1129 N N . HIS A 1 153 ? 10.203 -5.020 4.090 1.00 88.00 153 HIS A N 1
ATOM 1130 C CA . HIS A 1 153 ? 9.401 -6.232 3.901 1.00 88.00 153 HIS A CA 1
ATOM 1131 C C . HIS A 1 153 ? 8.053 -6.172 4.631 1.00 88.00 153 HIS A C 1
ATOM 1133 O O . HIS A 1 153 ? 7.235 -7.074 4.467 1.00 88.00 153 HIS A O 1
ATOM 1139 N N . LEU A 1 154 ? 7.813 -5.125 5.421 1.00 90.06 154 LEU A N 1
ATOM 1140 C CA . LEU A 1 154 ? 6.510 -4.864 6.020 1.00 90.06 154 LEU A CA 1
ATOM 1141 C C . LEU A 1 154 ? 5.507 -4.413 4.955 1.00 90.06 154 LEU A C 1
ATOM 1143 O O . LEU A 1 154 ? 5.857 -3.697 4.012 1.00 90.06 154 LEU A O 1
ATOM 1147 N N . THR A 1 155 ? 4.238 -4.764 5.143 1.00 88.50 155 THR A N 1
ATOM 1148 C CA . THR A 1 155 ? 3.136 -4.196 4.359 1.00 88.50 155 THR A CA 1
ATOM 1149 C C . THR A 1 155 ? 2.975 -2.700 4.650 1.00 88.50 155 THR A C 1
ATOM 1151 O O . THR A 1 155 ? 3.385 -2.198 5.696 1.00 88.50 155 THR A O 1
ATOM 1154 N N . SER A 1 156 ? 2.335 -1.946 3.751 1.00 77.56 156 SER A N 1
ATOM 1155 C CA . SER A 1 156 ? 2.113 -0.505 3.966 1.00 77.56 156 SER A CA 1
ATOM 1156 C C . SER A 1 156 ? 1.287 -0.207 5.222 1.00 77.56 156 SER A C 1
ATOM 1158 O O . SER A 1 156 ? 1.516 0.814 5.867 1.00 77.56 156 SER A O 1
ATOM 1160 N N . ALA A 1 157 ? 0.348 -1.091 5.579 1.00 80.81 157 ALA A N 1
ATOM 1161 C CA . ALA A 1 157 ? -0.431 -0.973 6.808 1.00 80.81 157 ALA A CA 1
ATOM 1162 C C . ALA A 1 157 ? 0.472 -1.105 8.044 1.00 80.81 157 ALA A C 1
ATOM 1164 O O . ALA A 1 157 ? 0.452 -0.230 8.909 1.00 80.81 157 ALA A O 1
ATOM 1165 N N . GLU A 1 158 ? 1.347 -2.114 8.061 1.00 93.75 158 GLU A N 1
ATOM 1166 C CA . GLU A 1 158 ? 2.333 -2.330 9.124 1.00 93.75 158 GLU A CA 1
ATOM 1167 C C . GLU A 1 158 ? 3.347 -1.180 9.218 1.00 93.75 158 GLU A C 1
ATOM 1169 O O . GLU A 1 158 ? 3.593 -0.676 10.311 1.00 93.75 158 GLU A O 1
ATOM 1174 N N . GLN A 1 159 ? 3.889 -0.694 8.094 1.00 93.56 159 GLN A N 1
ATOM 1175 C CA . GLN A 1 159 ? 4.807 0.457 8.088 1.00 93.56 159 GLN A CA 1
ATOM 1176 C C . GLN A 1 159 ? 4.129 1.727 8.616 1.00 93.56 159 GLN A C 1
ATOM 1178 O O . GLN A 1 159 ? 4.726 2.475 9.388 1.00 93.56 159 GLN A O 1
ATOM 1183 N N . ASN A 1 160 ? 2.875 1.985 8.222 1.00 84.31 160 ASN A N 1
ATOM 1184 C CA . ASN A 1 160 ? 2.119 3.149 8.689 1.00 84.31 160 ASN A CA 1
ATOM 1185 C C . ASN A 1 160 ? 1.829 3.048 10.188 1.00 84.31 160 ASN A C 1
ATOM 1187 O O . ASN A 1 160 ? 2.048 4.006 10.928 1.00 84.31 160 ASN A O 1
ATOM 1191 N N . ALA A 1 161 ? 1.393 1.875 10.643 1.00 92.31 161 ALA A N 1
ATOM 1192 C CA . ALA A 1 161 ? 1.160 1.596 12.048 1.00 92.31 161 ALA A CA 1
ATOM 1193 C C . ALA A 1 161 ? 2.444 1.753 12.881 1.00 92.31 161 ALA A C 1
ATOM 1195 O O . ALA A 1 161 ? 2.443 2.486 13.872 1.00 92.31 161 ALA A O 1
ATOM 1196 N N . ALA A 1 162 ? 3.562 1.173 12.436 1.00 93.50 162 ALA A N 1
ATOM 1197 C CA . ALA A 1 162 ? 4.868 1.323 13.074 1.00 93.50 162 ALA A CA 1
ATOM 1198 C C . ALA A 1 162 ? 5.331 2.792 13.098 1.00 93.50 162 ALA A C 1
ATOM 1200 O O . ALA A 1 162 ? 5.779 3.281 14.136 1.00 93.50 162 ALA A O 1
ATOM 1201 N N . ALA A 1 163 ? 5.144 3.535 12.003 1.00 90.25 163 ALA A N 1
ATOM 1202 C CA . ALA A 1 163 ? 5.470 4.960 11.932 1.00 90.25 163 ALA A CA 1
ATOM 1203 C C . ALA A 1 163 ? 4.620 5.800 12.896 1.00 90.25 163 ALA A C 1
ATOM 1205 O O . ALA A 1 163 ? 5.136 6.703 13.554 1.00 90.25 163 ALA A O 1
ATOM 1206 N N . ARG A 1 164 ? 3.329 5.479 13.048 1.00 89.75 164 ARG A N 1
ATOM 1207 C CA . ARG A 1 164 ? 2.435 6.122 14.028 1.00 89.75 164 ARG A CA 1
ATOM 1208 C C . ARG A 1 164 ? 2.767 5.754 15.474 1.00 89.75 164 ARG A C 1
ATOM 1210 O O . ARG A 1 164 ? 2.489 6.541 16.376 1.00 89.75 164 ARG A O 1
ATOM 1217 N N . LEU A 1 165 ? 3.406 4.605 15.684 1.00 90.94 165 LEU A N 1
ATOM 1218 C CA . LEU A 1 165 ? 4.008 4.204 16.956 1.00 90.94 165 LEU A CA 1
ATOM 1219 C C . LEU A 1 165 ? 5.418 4.771 17.173 1.00 90.94 165 LEU A C 1
ATOM 1221 O O . LEU A 1 165 ? 5.955 4.622 18.269 1.00 90.94 165 LEU A O 1
ATOM 1225 N N . GLY A 1 166 ? 5.985 5.478 16.189 1.00 90.81 166 GLY A N 1
ATOM 1226 C CA . GLY A 1 166 ? 7.226 6.250 16.325 1.00 90.81 166 GLY A CA 1
ATOM 1227 C C . GLY A 1 166 ? 8.475 5.543 15.855 1.00 90.81 166 GLY A C 1
ATOM 1228 O O . GLY A 1 166 ? 9.580 6.033 16.088 1.00 90.81 166 GLY A O 1
ATOM 1229 N N . TYR A 1 167 ? 8.310 4.404 15.195 1.00 90.62 167 TYR A N 1
ATOM 1230 C CA . TYR A 1 167 ? 9.413 3.729 14.545 1.00 90.62 167 TYR A CA 1
ATOM 1231 C C . TYR A 1 167 ? 9.758 4.432 13.235 1.00 90.62 167 TYR A C 1
ATOM 1233 O O . TYR A 1 167 ? 8.888 4.768 12.432 1.00 90.62 167 TYR A O 1
ATOM 1241 N N . THR A 1 168 ? 11.052 4.635 13.017 1.00 93.06 168 THR A N 1
ATOM 1242 C CA . THR A 1 168 ? 11.605 4.929 11.694 1.00 93.06 168 THR A CA 1
ATOM 1243 C C . THR A 1 168 ? 12.193 3.641 11.111 1.00 93.06 168 THR A C 1
ATOM 1245 O O . THR A 1 168 ? 12.470 2.713 11.881 1.00 93.06 168 THR A O 1
ATOM 1248 N N . PRO A 1 169 ? 12.430 3.559 9.790 1.00 92.56 169 PRO A N 1
ATOM 1249 C CA . PRO A 1 169 ? 13.072 2.392 9.186 1.00 92.56 169 PRO A CA 1
ATOM 1250 C C . PRO A 1 169 ? 14.402 2.022 9.856 1.00 92.56 169 PRO A C 1
ATOM 1252 O O . PRO A 1 169 ? 14.699 0.845 10.039 1.00 92.56 169 PRO A O 1
ATOM 1255 N N . GLU A 1 170 ? 15.188 3.020 10.270 1.00 89.69 170 GLU A N 1
ATOM 1256 C CA . GLU A 1 170 ? 16.481 2.825 10.928 1.00 89.69 170 GLU A CA 1
ATOM 1257 C C . GLU A 1 170 ? 16.314 2.251 12.335 1.00 89.69 170 GLU A C 1
ATOM 1259 O O . GLU A 1 170 ? 17.016 1.309 12.693 1.00 89.69 170 GLU A O 1
ATOM 1264 N N . LEU A 1 171 ? 15.376 2.794 13.122 1.00 90.81 171 LEU A N 1
ATOM 1265 C CA . LEU A 1 171 ? 15.094 2.296 14.469 1.00 90.81 171 LEU A CA 1
ATOM 1266 C C . LEU A 1 171 ? 14.504 0.888 14.436 1.00 90.81 171 LEU A C 1
ATOM 1268 O O . LEU A 1 171 ? 14.875 0.067 15.260 1.00 90.81 171 LEU A O 1
ATOM 1272 N N . TRP A 1 172 ? 13.615 0.606 13.484 1.00 92.75 172 TRP A N 1
ATOM 1273 C CA . TRP A 1 172 ? 13.026 -0.719 13.324 1.00 92.75 172 TRP A CA 1
ATOM 1274 C C . TRP A 1 172 ? 14.075 -1.761 12.937 1.00 92.75 172 TRP A C 1
ATOM 1276 O O . TRP A 1 172 ? 14.208 -2.786 13.596 1.00 92.75 172 TRP A O 1
ATOM 1286 N N . ASN A 1 173 ? 14.865 -1.481 11.896 1.00 91.94 173 ASN A N 1
ATOM 1287 C CA . ASN A 1 173 ? 15.878 -2.420 11.416 1.00 91.94 173 ASN A CA 1
ATOM 1288 C C . ASN A 1 173 ? 17.008 -2.641 12.433 1.00 91.94 173 ASN A C 1
ATOM 1290 O O . ASN A 1 173 ? 17.629 -3.698 12.407 1.00 91.94 173 ASN A O 1
ATOM 1294 N N . ALA A 1 174 ? 17.275 -1.676 13.321 1.00 89.75 174 ALA A N 1
ATOM 1295 C CA . ALA A 1 174 ? 18.279 -1.811 14.376 1.00 89.75 174 ALA A CA 1
ATOM 1296 C C . ALA A 1 174 ? 17.883 -2.803 15.487 1.00 89.75 174 ALA A C 1
ATOM 1298 O O . ALA A 1 174 ? 18.764 -3.298 16.187 1.00 89.75 174 ALA A O 1
ATOM 1299 N N . GLU A 1 175 ? 16.588 -3.090 15.655 1.00 87.19 175 GLU A N 1
ATOM 1300 C CA . GLU A 1 175 ? 16.082 -4.052 16.648 1.00 87.19 175 GLU A CA 1
ATOM 1301 C C . GLU A 1 175 ? 16.153 -5.501 16.146 1.00 87.19 175 GLU A C 1
ATOM 1303 O O . GLU A 1 175 ? 16.042 -6.435 16.939 1.00 87.19 175 GLU A O 1
ATOM 1308 N N . ILE A 1 176 ? 16.356 -5.709 14.841 1.00 86.12 176 ILE A N 1
ATOM 1309 C CA . ILE A 1 176 ? 16.517 -7.046 14.274 1.00 86.12 176 ILE A CA 1
ATOM 1310 C C . ILE A 1 176 ? 17.932 -7.511 14.628 1.00 86.12 176 ILE A C 1
ATOM 1312 O O . ILE A 1 176 ? 18.901 -6.917 14.140 1.00 86.12 176 ILE A O 1
ATOM 1316 N N . PRO A 1 177 ? 18.095 -8.548 15.473 1.00 76.44 177 PRO A N 1
ATOM 1317 C CA . PRO A 1 177 ? 19.415 -9.086 15.741 1.00 76.44 177 PRO A CA 1
ATOM 1318 C C . PRO A 1 177 ? 20.011 -9.512 14.402 1.00 76.44 177 PRO A C 1
ATOM 1320 O O . PRO A 1 177 ? 19.357 -10.207 13.627 1.00 76.44 177 PRO A O 1
ATOM 1323 N N . ALA A 1 178 ? 21.232 -9.063 14.107 1.00 75.75 178 ALA A N 1
ATOM 1324 C CA . ALA A 1 178 ? 21.966 -9.508 12.933 1.00 75.75 178 ALA A CA 1
ATOM 1325 C C . ALA A 1 178 ? 22.209 -11.019 13.073 1.00 75.75 178 ALA A C 1
ATOM 1327 O O . ALA A 1 178 ? 23.188 -11.459 13.677 1.00 75.75 178 ALA A O 1
ATOM 1328 N N . GLU A 1 179 ? 21.252 -11.812 12.595 1.00 58.91 179 GLU A N 1
ATOM 1329 C CA . GLU A 1 179 ? 21.273 -13.268 12.584 1.00 58.91 179 GLU A CA 1
ATOM 1330 C C . GLU A 1 179 ? 22.553 -13.710 11.859 1.00 58.91 179 GLU A C 1
ATOM 1332 O O . GLU A 1 179 ? 22.627 -13.701 10.631 1.00 58.91 179 GLU A O 1
ATOM 1337 N N . GLY A 1 180 ? 23.597 -14.053 12.621 1.00 54.84 180 GLY A N 1
ATOM 1338 C CA . GLY A 1 180 ? 24.807 -14.674 12.082 1.00 54.84 180 GLY A CA 1
ATOM 1339 C C . GLY A 1 180 ? 26.138 -13.958 12.299 1.00 54.84 180 GLY A C 1
ATOM 1340 O O . GLY A 1 180 ? 27.138 -14.452 11.775 1.00 54.84 180 GLY A O 1
ATOM 1341 N N . GLU A 1 181 ? 26.228 -12.884 13.089 1.00 49.78 181 GLU A N 1
ATOM 1342 C CA . GLU A 1 181 ? 27.548 -12.422 13.543 1.00 49.78 181 GLU A CA 1
ATOM 1343 C C . GLU A 1 181 ? 28.029 -13.308 14.700 1.00 49.78 181 GLU A C 1
ATOM 1345 O O . GLU A 1 181 ? 27.860 -13.026 15.886 1.00 49.78 181 GLU A O 1
ATOM 1350 N N . ALA A 1 182 ? 28.581 -14.465 14.316 1.00 46.62 182 ALA A N 1
ATOM 1351 C CA . ALA A 1 182 ? 29.406 -15.286 15.181 1.00 46.62 182 ALA A CA 1
ATOM 1352 C C . ALA A 1 182 ? 30.404 -14.379 15.906 1.00 46.62 182 ALA A C 1
ATOM 1354 O O . ALA A 1 182 ? 31.126 -13.614 15.267 1.00 46.62 182 ALA A O 1
ATOM 1355 N N . GLU A 1 183 ? 30.407 -14.482 17.232 1.00 44.09 183 GLU A N 1
ATOM 1356 C CA . GLU A 1 183 ? 31.300 -13.778 18.144 1.00 44.09 183 GLU A CA 1
ATOM 1357 C C . GLU A 1 183 ? 32.712 -13.642 17.526 1.00 44.09 183 GLU A C 1
ATOM 1359 O O . GLU A 1 183 ? 33.394 -14.658 17.331 1.00 44.09 183 GLU A O 1
ATOM 1364 N N . PRO A 1 184 ? 33.177 -12.431 17.160 1.00 52.78 184 PRO A N 1
ATOM 1365 C CA . PRO A 1 184 ? 34.564 -12.264 16.766 1.00 52.78 184 PRO A CA 1
ATOM 1366 C C . PRO A 1 184 ? 35.432 -12.607 17.987 1.00 52.78 184 PRO A C 1
ATOM 1368 O O . PRO A 1 184 ? 35.179 -12.087 19.079 1.00 52.78 184 PRO A O 1
ATOM 1371 N N . PRO A 1 185 ? 36.450 -13.481 17.854 1.00 46.94 185 PRO A N 1
ATOM 1372 C CA . PRO A 1 185 ? 37.300 -13.825 18.980 1.00 46.94 185 PRO A CA 1
ATOM 1373 C C . PRO A 1 185 ? 37.972 -12.560 19.513 1.00 46.94 185 PRO A C 1
ATOM 1375 O O . PRO A 1 185 ? 38.509 -11.744 18.764 1.00 46.94 185 PRO A O 1
ATOM 1378 N N . ALA A 1 186 ? 37.903 -12.414 20.831 1.00 48.25 186 ALA A N 1
ATOM 1379 C CA . ALA A 1 186 ? 38.365 -11.264 21.579 1.00 48.25 186 ALA A CA 1
ATOM 1380 C C . ALA A 1 186 ? 39.754 -10.735 21.159 1.00 48.25 186 ALA A C 1
ATOM 1382 O O . ALA A 1 186 ? 40.726 -11.480 21.060 1.00 48.25 186 ALA A O 1
ATOM 1383 N N . ALA A 1 187 ? 39.820 -9.401 21.092 1.00 49.97 187 ALA A N 1
ATOM 1384 C CA . ALA A 1 187 ? 40.982 -8.539 21.307 1.00 49.97 187 ALA A CA 1
ATOM 1385 C C . ALA A 1 187 ? 42.117 -8.539 20.262 1.00 49.97 187 ALA A C 1
ATOM 1387 O O . ALA A 1 187 ? 43.083 -9.292 20.358 1.00 49.97 187 ALA A O 1
ATOM 1388 N N . VAL A 1 188 ? 42.124 -7.494 19.425 1.00 48.50 188 VAL A N 1
ATOM 1389 C CA . VAL A 1 188 ? 43.356 -6.735 19.157 1.00 48.50 188 VAL A CA 1
ATOM 1390 C C . VAL A 1 188 ? 43.073 -5.250 19.375 1.00 48.50 188 VAL A C 1
ATOM 1392 O O . VAL A 1 188 ? 42.315 -4.611 18.654 1.00 48.50 188 VAL A O 1
ATOM 1395 N N . THR A 1 189 ? 43.674 -4.727 20.434 1.00 46.94 189 THR A N 1
ATOM 1396 C CA . THR A 1 189 ? 43.845 -3.310 20.742 1.00 46.94 189 THR A CA 1
ATOM 1397 C C . THR A 1 189 ? 44.703 -2.645 19.664 1.00 46.94 189 THR A C 1
ATOM 1399 O O . THR A 1 189 ? 45.872 -2.999 19.533 1.00 46.94 189 THR A O 1
ATOM 1402 N N . GLU A 1 190 ? 44.186 -1.626 18.973 1.00 40.00 190 GLU A N 1
ATOM 1403 C CA . GLU A 1 190 ? 45.014 -0.640 18.261 1.00 40.00 190 GLU A CA 1
ATOM 1404 C C . GLU A 1 190 ? 44.514 0.810 18.491 1.00 40.00 190 GLU A C 1
ATOM 1406 O O . GLU A 1 190 ? 43.345 1.015 18.822 1.00 40.00 190 GLU A O 1
ATOM 1411 N N . PRO A 1 191 ? 45.427 1.805 18.457 1.00 51.06 191 PRO A N 1
ATOM 1412 C CA . PRO A 1 191 ? 45.360 3.069 19.208 1.00 51.06 191 PRO A CA 1
ATOM 1413 C C . PRO A 1 191 ? 44.591 4.204 18.487 1.00 51.06 191 PRO A C 1
ATOM 1415 O O . PRO A 1 191 ? 44.248 4.071 17.313 1.00 51.06 191 PRO A O 1
ATOM 1418 N N . PRO A 1 192 ? 44.322 5.350 19.156 1.00 56.34 192 PRO A N 1
ATOM 1419 C CA . PRO A 1 192 ? 43.420 6.371 18.632 1.00 56.34 192 PRO A CA 1
ATOM 1420 C C . PRO A 1 192 ? 44.092 7.195 17.529 1.00 56.34 192 PRO A C 1
ATOM 1422 O O . PRO A 1 192 ? 45.098 7.869 17.766 1.00 56.34 192 PRO A O 1
ATOM 1425 N N . VAL A 1 193 ? 43.507 7.195 16.330 1.00 43.69 193 VAL A N 1
ATOM 1426 C CA . VAL A 1 193 ? 43.860 8.157 15.282 1.00 43.69 193 VAL A CA 1
ATOM 1427 C C . VAL A 1 193 ? 43.053 9.435 15.498 1.00 43.69 193 VAL A C 1
ATOM 1429 O O . VAL A 1 193 ? 41.827 9.441 15.565 1.00 43.69 193 VAL A O 1
ATOM 1432 N N . LEU A 1 194 ? 43.807 10.517 15.657 1.00 42.06 194 LEU A N 1
ATOM 1433 C CA . LEU A 1 194 ? 43.379 11.888 15.875 1.00 42.06 194 LEU A CA 1
ATOM 1434 C C . LEU A 1 194 ? 42.361 12.383 14.836 1.00 42.06 194 LEU A C 1
ATOM 1436 O O . LEU A 1 194 ? 42.577 12.266 13.635 1.00 42.06 194 LEU A O 1
ATOM 1440 N N . ALA A 1 195 ? 41.318 13.029 15.360 1.00 47.94 195 ALA A N 1
ATOM 1441 C CA . ALA A 1 195 ? 40.670 14.238 14.853 1.00 47.94 195 ALA A CA 1
ATOM 1442 C C . ALA A 1 195 ? 40.798 14.534 13.345 1.00 47.94 195 ALA A C 1
ATOM 1444 O O . ALA A 1 195 ? 41.785 15.117 12.893 1.00 47.94 195 ALA A O 1
ATOM 1445 N N . GLN A 1 196 ? 39.706 14.313 12.612 1.00 37.78 196 GLN A N 1
ATOM 1446 C CA . GLN A 1 196 ? 39.353 15.180 11.490 1.00 37.78 196 GLN A CA 1
ATOM 1447 C C . GLN A 1 196 ? 38.135 16.035 11.879 1.00 37.78 196 GLN A C 1
ATOM 1449 O O . GLN A 1 196 ? 37.120 15.481 12.301 1.00 37.78 196 GLN A O 1
ATOM 1454 N N . PRO A 1 197 ? 38.218 17.377 11.795 1.0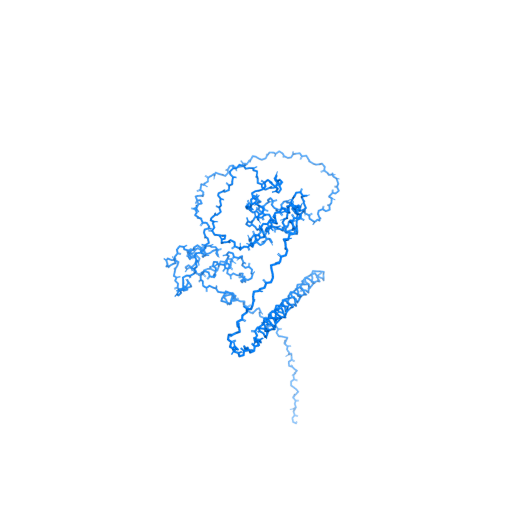0 45.31 197 PRO A N 1
ATOM 1455 C CA . PRO A 1 197 ? 37.060 18.244 11.984 1.00 45.31 197 PRO A CA 1
ATOM 1456 C C . PRO A 1 197 ? 36.083 18.085 10.804 1.00 45.31 197 PRO A C 1
ATOM 1458 O O . PRO A 1 197 ? 36.538 17.950 9.665 1.00 45.31 197 PRO A O 1
ATOM 1461 N N . PRO A 1 198 ? 34.757 18.141 11.028 1.00 47.16 198 PRO A N 1
ATOM 1462 C CA . PRO A 1 198 ? 33.800 18.144 9.933 1.00 47.16 198 PRO A CA 1
ATOM 1463 C C . PRO A 1 198 ? 33.970 19.427 9.116 1.00 47.16 198 PRO A C 1
ATOM 1465 O O . PRO A 1 198 ? 33.825 20.542 9.625 1.00 47.16 198 PRO A O 1
ATOM 1468 N N . ALA A 1 199 ? 34.287 19.261 7.833 1.00 39.66 199 ALA A N 1
ATOM 1469 C CA . ALA A 1 199 ? 34.166 20.324 6.856 1.00 39.66 199 ALA A CA 1
ATOM 1470 C C . ALA A 1 199 ? 32.691 20.736 6.787 1.00 39.66 199 ALA A C 1
ATOM 1472 O O . ALA A 1 199 ? 31.819 19.941 6.443 1.00 39.66 199 ALA A O 1
ATOM 1473 N N . ALA A 1 200 ?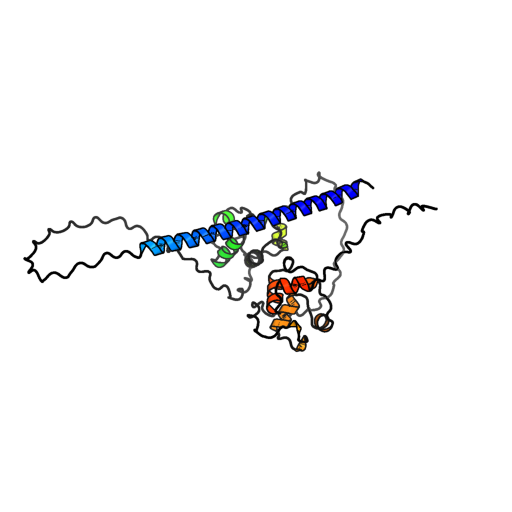 32.433 21.986 7.156 1.00 41.28 200 ALA A N 1
ATOM 1474 C CA . ALA A 1 200 ? 31.161 22.651 6.971 1.00 41.28 200 ALA A CA 1
ATOM 1475 C C . ALA A 1 200 ? 30.777 22.616 5.486 1.00 41.28 200 ALA A C 1
ATOM 1477 O O . ALA A 1 200 ? 31.359 23.337 4.675 1.00 41.28 200 ALA A O 1
ATOM 1478 N N . ILE A 1 201 ? 29.785 21.799 5.136 1.00 38.22 201 ILE A N 1
ATOM 1479 C CA . ILE A 1 201 ? 29.023 22.008 3.911 1.00 38.22 201 ILE A CA 1
ATOM 1480 C C . ILE A 1 201 ? 27.858 22.900 4.311 1.00 38.22 201 ILE A C 1
ATOM 1482 O O . ILE A 1 201 ? 27.014 22.543 5.131 1.00 38.22 201 ILE A O 1
ATOM 1486 N N . ALA A 1 202 ? 27.923 24.124 3.804 1.00 36.00 202 ALA A N 1
ATOM 1487 C CA . ALA A 1 202 ? 26.983 25.184 4.070 1.00 36.00 202 ALA A CA 1
ATOM 1488 C C . ALA A 1 202 ? 25.559 24.778 3.674 1.00 36.00 202 ALA A C 1
ATOM 1490 O O . ALA A 1 202 ? 25.298 24.307 2.570 1.00 36.00 202 ALA A O 1
ATOM 1491 N N . THR A 1 203 ? 24.657 25.038 4.610 1.00 42.22 203 THR A N 1
ATOM 1492 C CA . THR A 1 203 ? 23.214 25.156 4.474 1.00 42.22 203 THR A CA 1
ATOM 1493 C C . THR A 1 203 ? 22.816 25.875 3.182 1.00 42.22 203 THR A C 1
ATOM 1495 O O . THR A 1 203 ? 23.035 27.078 3.043 1.00 42.22 203 THR A O 1
ATOM 1498 N N . ALA A 1 204 ? 22.159 25.159 2.274 1.00 34.72 204 ALA A N 1
ATOM 1499 C CA . ALA A 1 204 ? 21.216 25.743 1.328 1.00 34.72 204 ALA A CA 1
ATOM 1500 C C . ALA A 1 204 ? 19.817 25.220 1.703 1.00 34.72 204 ALA A C 1
ATOM 1502 O O . ALA A 1 204 ? 19.659 24.010 1.878 1.00 34.72 204 ALA A O 1
ATOM 1503 N N . PRO A 1 205 ? 18.812 26.093 1.892 1.00 40.00 205 PRO A N 1
ATOM 1504 C CA . PRO A 1 205 ? 17.473 25.670 2.263 1.00 40.00 205 PRO A CA 1
ATOM 1505 C C . PRO A 1 205 ? 16.803 25.067 1.029 1.00 40.00 205 PRO A C 1
ATOM 1507 O O . PRO A 1 205 ? 16.344 25.790 0.146 1.00 40.00 205 PRO A O 1
ATOM 1510 N N . ILE A 1 206 ? 16.745 23.740 0.955 1.00 39.91 206 ILE A N 1
ATOM 1511 C CA . ILE A 1 206 ? 15.763 23.086 0.095 1.00 39.91 206 ILE A CA 1
ATOM 1512 C C . ILE A 1 206 ? 14.422 23.323 0.783 1.00 39.91 206 ILE A C 1
ATOM 1514 O O . ILE A 1 206 ? 14.093 22.695 1.787 1.00 39.91 206 ILE A O 1
ATOM 1518 N N . VAL A 1 207 ? 13.698 24.321 0.285 1.00 39.22 207 VAL A N 1
ATOM 1519 C CA . VAL A 1 207 ? 12.282 24.529 0.571 1.00 39.22 207 VAL A CA 1
ATOM 1520 C C . VAL A 1 207 ? 11.566 23.293 0.039 1.00 39.22 207 VAL A C 1
ATOM 1522 O O . VAL A 1 207 ? 11.251 23.206 -1.144 1.00 39.22 207 VAL A O 1
ATOM 1525 N N . ALA A 1 208 ? 11.394 22.300 0.907 1.00 38.25 208 ALA A N 1
ATOM 1526 C CA . ALA A 1 208 ? 10.477 21.202 0.679 1.00 38.25 208 ALA A CA 1
ATOM 1527 C C . ALA A 1 208 ? 9.067 21.808 0.610 1.00 38.25 208 ALA A C 1
ATOM 1529 O O . ALA A 1 208 ? 8.662 22.473 1.570 1.00 38.25 208 ALA A O 1
ATOM 1530 N N . PRO A 1 209 ? 8.319 21.655 -0.494 1.00 44.03 209 PRO A N 1
ATOM 1531 C CA . PRO A 1 209 ? 6.912 22.004 -0.481 1.00 44.03 209 PRO A CA 1
ATOM 1532 C C . PRO A 1 209 ? 6.192 21.029 0.459 1.00 44.03 209 PRO A C 1
ATOM 1534 O O . PRO A 1 209 ? 5.929 19.879 0.120 1.00 44.03 209 PRO A O 1
ATOM 1537 N N . GLU A 1 210 ? 5.896 21.502 1.669 1.00 44.91 210 GLU A N 1
ATOM 1538 C CA . GLU A 1 210 ? 4.854 20.943 2.522 1.00 44.91 210 GLU A CA 1
ATOM 1539 C C . GLU A 1 210 ? 3.529 20.961 1.744 1.00 44.91 210 GLU A C 1
ATOM 1541 O O . GLU A 1 210 ? 2.950 22.021 1.503 1.00 44.91 210 GLU A O 1
ATOM 1546 N N . ALA A 1 211 ? 3.033 19.789 1.346 1.00 44.19 211 ALA A N 1
ATOM 1547 C CA . ALA A 1 211 ? 1.656 19.606 0.900 1.00 44.19 211 ALA A CA 1
ATOM 1548 C C . ALA A 1 211 ? 1.159 18.193 1.270 1.00 44.19 211 ALA A C 1
ATOM 1550 O O . ALA A 1 211 ? 1.914 17.226 1.186 1.00 44.19 211 ALA A O 1
ATOM 1551 N N . PRO A 1 212 ? -0.102 18.058 1.718 1.00 46.72 212 PRO A N 1
ATOM 1552 C CA . PRO A 1 212 ? -0.568 16.922 2.506 1.00 46.72 212 PRO A CA 1
ATOM 1553 C C . PRO A 1 212 ? -0.794 15.668 1.657 1.00 46.72 212 PRO A C 1
ATOM 1555 O O . PRO A 1 212 ? -1.370 15.735 0.567 1.00 46.72 212 PRO A O 1
ATOM 1558 N N . ALA A 1 213 ? -0.398 14.523 2.214 1.00 44.84 213 ALA A N 1
ATOM 1559 C CA . ALA A 1 213 ? -0.690 13.171 1.743 1.00 44.84 213 ALA A CA 1
ATOM 1560 C C . ALA A 1 213 ? -2.175 12.810 1.950 1.00 44.84 213 ALA A C 1
ATOM 1562 O O . ALA A 1 213 ? -2.519 11.891 2.692 1.00 44.84 213 ALA A O 1
ATOM 1563 N N . SER A 1 214 ? -3.070 13.572 1.322 1.00 50.19 214 SER A N 1
ATOM 1564 C CA . SER A 1 214 ? -4.430 13.100 1.080 1.00 50.19 214 SER A CA 1
ATOM 1565 C C . SER A 1 214 ? -4.351 12.007 0.026 1.00 50.19 214 SER A C 1
ATOM 1567 O O . SER A 1 214 ? -3.698 12.199 -1.001 1.00 50.19 214 SER A O 1
ATOM 1569 N N . ALA A 1 215 ? -5.005 10.879 0.301 1.00 60.16 215 ALA A N 1
ATOM 1570 C CA . ALA A 1 215 ? -5.276 9.845 -0.686 1.00 60.16 215 ALA A CA 1
ATOM 1571 C C . ALA A 1 215 ? -5.710 10.502 -2.005 1.00 60.16 215 ALA A C 1
ATOM 1573 O O . ALA A 1 215 ? -6.539 11.421 -1.984 1.00 60.16 215 ALA A O 1
ATOM 1574 N N . LEU A 1 216 ? -5.114 10.069 -3.122 1.00 61.47 216 LEU A N 1
ATOM 1575 C CA . LEU A 1 216 ? -5.503 10.544 -4.447 1.00 61.47 216 LEU A CA 1
ATOM 1576 C C . LEU A 1 216 ? -7.031 10.399 -4.576 1.00 61.47 216 LEU A C 1
ATOM 1578 O O . LEU A 1 216 ? -7.584 9.385 -4.132 1.00 61.47 216 LEU A O 1
ATOM 1582 N N . PRO A 1 217 ? -7.739 11.413 -5.103 1.00 68.12 217 PRO A N 1
ATOM 1583 C CA . PRO A 1 217 ? -9.178 11.309 -5.309 1.00 68.12 217 PRO A CA 1
ATOM 1584 C C . PRO A 1 217 ? -9.509 10.096 -6.199 1.00 68.12 217 PRO A C 1
ATOM 1586 O O . PRO A 1 217 ? -8.628 9.536 -6.845 1.00 68.12 217 PRO A O 1
ATOM 1589 N N . PRO A 1 218 ? -10.768 9.636 -6.254 1.00 64.31 218 PRO A N 1
ATOM 1590 C CA . PRO A 1 218 ? -11.132 8.594 -7.206 1.00 64.31 218 PRO A CA 1
ATOM 1591 C C . PRO A 1 218 ? -10.852 9.070 -8.646 1.00 64.31 218 PRO A C 1
ATOM 1593 O O . PRO A 1 218 ? -11.100 10.243 -8.949 1.00 64.31 218 PRO A O 1
ATOM 1596 N N . PRO A 1 219 ? -10.357 8.186 -9.530 1.00 61.31 219 PRO A N 1
ATOM 1597 C CA . PRO A 1 219 ? -10.020 8.542 -10.904 1.00 61.31 219 PRO A CA 1
ATOM 1598 C C . PRO A 1 219 ? -11.245 9.097 -11.633 1.00 61.31 219 PRO A C 1
ATOM 1600 O O . PRO A 1 219 ? -12.356 8.570 -11.511 1.00 61.31 219 PRO A O 1
ATOM 1603 N N . VAL A 1 220 ? -11.048 10.176 -12.391 1.00 66.00 220 VAL A N 1
ATOM 1604 C CA . VAL A 1 220 ? -12.118 10.805 -13.172 1.00 66.00 220 VAL A CA 1
ATOM 1605 C C . VAL A 1 220 ? -12.409 9.913 -14.388 1.00 66.00 220 VAL A C 1
ATOM 1607 O O . VAL A 1 220 ? -11.521 9.706 -15.214 1.00 66.00 220 VAL A O 1
ATOM 1610 N N . PRO A 1 221 ? -13.621 9.351 -14.540 1.00 57.66 221 PRO A N 1
ATOM 1611 C CA . PRO A 1 221 ? -13.896 8.438 -15.642 1.00 57.66 221 PRO A CA 1
ATOM 1612 C C . PRO A 1 221 ? -13.946 9.187 -16.981 1.00 57.66 221 PRO A C 1
ATOM 1614 O O . PRO A 1 221 ? -14.731 10.121 -17.147 1.00 57.66 221 PRO A O 1
ATOM 1617 N N . GLY A 1 222 ? -13.156 8.730 -17.959 1.00 62.38 222 GLY A N 1
ATOM 1618 C CA . GLY A 1 222 ? -13.300 9.109 -19.371 1.00 62.38 222 GLY A CA 1
ATOM 1619 C C . GLY A 1 222 ? -12.134 9.869 -20.005 1.00 62.38 222 GLY A C 1
ATOM 1620 O O . GLY A 1 222 ? -12.220 10.171 -21.195 1.00 62.38 222 GLY A O 1
ATOM 1621 N N . ARG A 1 223 ? -11.050 10.150 -19.271 1.00 65.25 223 ARG A N 1
ATOM 1622 C CA . ARG A 1 223 ? -9.803 10.668 -19.853 1.00 65.25 223 ARG A CA 1
ATOM 1623 C C . ARG A 1 223 ? -8.627 9.827 -19.371 1.00 65.25 223 ARG A C 1
ATOM 1625 O O . ARG A 1 223 ? -8.386 9.743 -18.174 1.00 65.25 223 ARG A O 1
ATOM 1632 N N . SER A 1 224 ? -7.923 9.199 -20.303 1.00 65.50 224 SER A N 1
ATOM 1633 C CA . SER A 1 224 ? -6.663 8.519 -20.021 1.00 65.50 224 SER A CA 1
ATOM 1634 C C . SER A 1 224 ? -5.567 9.579 -19.981 1.00 65.50 224 SER A C 1
ATOM 1636 O O . SER A 1 224 ? -5.390 10.302 -20.963 1.00 65.50 224 SER A O 1
ATOM 1638 N N . ALA A 1 225 ? -4.824 9.684 -18.878 1.00 70.19 225 ALA A N 1
ATOM 1639 C CA . ALA A 1 225 ? -3.705 10.626 -18.779 1.00 70.19 225 ALA A CA 1
ATOM 1640 C C . ALA A 1 225 ? -2.639 10.381 -19.869 1.00 70.19 225 ALA A C 1
ATOM 1642 O O . ALA A 1 225 ? -1.937 11.308 -20.255 1.00 70.19 225 ALA A O 1
ATOM 1643 N N . LYS A 1 226 ? -2.583 9.157 -20.419 1.00 69.12 226 LYS A N 1
ATOM 1644 C CA . LYS A 1 226 ? -1.704 8.741 -21.527 1.00 69.12 226 LYS A CA 1
ATOM 1645 C C . LYS A 1 226 ? -1.750 9.641 -22.768 1.00 69.12 226 LYS A C 1
ATOM 1647 O O . LYS A 1 226 ? -0.748 9.728 -23.466 1.00 69.12 226 LYS A O 1
ATOM 1652 N N . ASP A 1 227 ? -2.884 10.278 -23.059 1.00 77.94 227 ASP A N 1
ATOM 1653 C CA . ASP A 1 227 ? -3.076 10.993 -24.329 1.00 77.94 227 ASP A CA 1
ATOM 1654 C C . ASP A 1 227 ? -2.813 12.511 -24.230 1.00 77.94 227 ASP A C 1
ATOM 1656 O O . ASP A 1 227 ? -2.937 13.222 -25.229 1.00 77.94 227 ASP A O 1
ATOM 1660 N N . GLY A 1 228 ? -2.488 13.028 -23.037 1.00 83.19 228 GLY A N 1
ATOM 1661 C CA . GLY A 1 228 ? -2.261 14.456 -22.782 1.00 83.19 228 GLY A CA 1
ATOM 1662 C C . GLY A 1 228 ? -0.806 14.789 -22.436 1.00 83.19 228 GLY A C 1
ATOM 1663 O O . GLY A 1 228 ? -0.099 13.994 -21.820 1.00 83.19 228 GLY A O 1
ATOM 1664 N N . GLY A 1 229 ? -0.361 15.996 -22.798 1.00 90.75 229 GLY A N 1
ATOM 1665 C CA . GLY A 1 229 ? 0.917 16.539 -22.312 1.00 90.75 229 GLY A CA 1
ATOM 1666 C C . GLY A 1 229 ? 0.849 16.898 -20.823 1.00 90.75 229 GLY A C 1
ATOM 1667 O O . GLY A 1 229 ? -0.244 17.132 -20.296 1.00 90.75 229 GLY A O 1
ATOM 1668 N N . TRP A 1 230 ? 1.997 17.012 -20.147 1.00 92.94 230 TRP A N 1
ATOM 1669 C CA . TRP A 1 230 ? 2.057 17.259 -18.694 1.00 92.94 230 TRP A CA 1
ATOM 1670 C C . TRP A 1 230 ? 1.264 18.502 -18.248 1.00 92.94 230 TRP A C 1
ATOM 1672 O O . TRP A 1 230 ? 0.596 18.516 -17.211 1.00 92.94 230 TRP A O 1
ATOM 1682 N N . SER A 1 231 ? 1.268 19.554 -19.074 1.00 93.50 231 SER A N 1
ATOM 1683 C CA . SER A 1 231 ? 0.508 20.794 -18.845 1.00 93.50 231 SER A CA 1
ATOM 1684 C C . SER A 1 231 ? -1.016 20.607 -18.828 1.00 93.50 231 SER A C 1
ATOM 1686 O O . SER A 1 231 ? -1.729 21.436 -18.261 1.00 93.50 231 SER A O 1
ATOM 1688 N N . GLU A 1 232 ? -1.529 19.545 -19.450 1.00 90.81 232 GLU A N 1
ATOM 1689 C CA . GLU A 1 232 ? -2.959 19.231 -19.490 1.00 90.81 232 GLU A CA 1
ATOM 1690 C C . GLU A 1 232 ? -3.403 18.299 -18.358 1.00 90.81 232 GLU A C 1
ATOM 1692 O O . GLU A 1 232 ? -4.603 18.032 -18.237 1.00 90.81 232 GLU A O 1
ATOM 1697 N N . MET A 1 233 ? -2.462 17.796 -17.555 1.00 91.50 233 MET A N 1
ATOM 1698 C CA . MET A 1 233 ? -2.747 16.987 -16.376 1.00 91.50 233 MET A CA 1
ATOM 1699 C C . MET A 1 233 ? -3.242 17.878 -15.234 1.00 91.50 233 MET A C 1
ATOM 1701 O O . MET A 1 233 ? -2.760 18.991 -15.001 1.00 91.50 233 MET A O 1
ATOM 1705 N N . THR A 1 234 ? -4.213 17.369 -14.492 1.00 92.44 234 THR A N 1
ATOM 1706 C CA . THR A 1 234 ? -4.634 17.923 -13.206 1.00 92.44 234 THR A CA 1
ATOM 1707 C C . THR A 1 234 ? -3.511 17.794 -12.175 1.00 92.44 234 THR A C 1
ATOM 1709 O O . THR A 1 234 ? -2.605 16.973 -12.305 1.00 92.44 234 THR A O 1
ATOM 1712 N N . GLU A 1 235 ? -3.561 18.595 -11.111 1.00 88.56 235 GLU A N 1
ATOM 1713 C CA . GLU A 1 235 ? -2.547 18.538 -10.046 1.00 88.56 235 GLU A CA 1
ATOM 1714 C C . GLU A 1 235 ? -2.495 17.171 -9.341 1.00 88.56 235 GLU A C 1
ATOM 1716 O O . GLU A 1 235 ? -1.435 16.752 -8.880 1.00 88.56 235 GLU A O 1
ATOM 1721 N N . ASP A 1 236 ? -3.612 16.441 -9.300 1.00 89.12 236 ASP A N 1
ATOM 1722 C CA . ASP A 1 236 ? -3.657 15.083 -8.755 1.00 89.12 236 ASP A CA 1
ATOM 1723 C C . ASP A 1 236 ? -3.014 14.064 -9.706 1.00 89.12 236 ASP A C 1
ATOM 1725 O O . ASP A 1 236 ? -2.262 13.200 -9.260 1.00 89.12 236 ASP A O 1
ATOM 1729 N N . GLU A 1 237 ? -3.223 14.202 -11.021 1.00 93.12 237 GLU A N 1
ATOM 1730 C CA . GLU A 1 237 ? -2.548 13.370 -12.029 1.00 93.12 237 GLU A CA 1
ATOM 1731 C C . GLU A 1 237 ? -1.037 13.610 -12.008 1.00 93.12 237 GLU A C 1
ATOM 1733 O O . GLU A 1 237 ? -0.266 12.653 -11.985 1.00 93.12 237 GLU A O 1
ATOM 1738 N N . LYS A 1 238 ? -0.594 14.871 -11.919 1.00 94.44 238 LYS A N 1
ATOM 1739 C CA . LYS A 1 238 ? 0.834 15.193 -11.762 1.00 94.44 238 LYS A CA 1
ATOM 1740 C C . LYS A 1 238 ? 1.400 14.603 -10.479 1.00 94.44 238 LYS A C 1
ATOM 1742 O O . LYS A 1 238 ? 2.525 14.117 -10.463 1.00 94.44 238 LYS A O 1
ATOM 1747 N N . ARG A 1 239 ? 0.644 14.621 -9.378 1.00 90.12 239 ARG A N 1
ATOM 1748 C CA . ARG A 1 239 ? 1.071 14.000 -8.116 1.00 90.12 239 ARG A CA 1
ATOM 1749 C C . ARG A 1 239 ? 1.220 12.487 -8.256 1.00 90.12 239 ARG A C 1
ATOM 1751 O O . ARG A 1 239 ? 2.216 11.946 -7.788 1.00 90.12 239 ARG A O 1
ATOM 1758 N N . ALA A 1 240 ? 0.273 11.822 -8.914 1.00 93.00 240 ALA A N 1
ATOM 1759 C CA . ALA A 1 240 ? 0.363 10.397 -9.217 1.00 93.00 240 ALA A CA 1
ATOM 1760 C C . ALA A 1 240 ? 1.578 10.084 -10.111 1.00 93.00 240 ALA A C 1
ATOM 1762 O O . ALA A 1 240 ? 2.343 9.169 -9.815 1.00 93.00 240 ALA A O 1
ATOM 1763 N N . ALA A 1 241 ? 1.820 10.894 -11.143 1.00 94.31 241 ALA A N 1
ATOM 1764 C CA . ALA A 1 241 ? 2.992 10.763 -12.005 1.00 94.31 241 ALA A CA 1
ATOM 1765 C C . ALA A 1 241 ? 4.307 10.939 -11.218 1.00 94.31 241 ALA A C 1
ATOM 1767 O O . ALA A 1 241 ? 5.201 10.106 -11.342 1.00 94.31 241 ALA A O 1
ATOM 1768 N N . ASN A 1 242 ? 4.379 11.925 -10.316 1.00 93.81 242 ASN A N 1
ATOM 1769 C CA . ASN A 1 242 ? 5.525 12.115 -9.417 1.00 93.81 242 ASN A CA 1
ATOM 1770 C C . ASN A 1 242 ? 5.764 10.914 -8.486 1.00 93.81 242 ASN A C 1
ATOM 1772 O O . ASN A 1 242 ? 6.915 10.574 -8.227 1.00 93.81 242 ASN A O 1
ATOM 1776 N N . ILE A 1 243 ? 4.710 10.251 -7.988 1.00 92.62 243 ILE A N 1
ATOM 1777 C CA . ILE A 1 243 ? 4.849 9.021 -7.179 1.00 92.62 243 ILE A CA 1
ATOM 1778 C C . ILE A 1 243 ? 5.499 7.907 -8.003 1.00 92.62 243 ILE A C 1
ATOM 1780 O O . ILE A 1 243 ? 6.327 7.166 -7.487 1.00 92.62 243 ILE A O 1
ATOM 1784 N N . LEU A 1 244 ? 5.160 7.826 -9.288 1.00 93.31 244 LEU A N 1
ATOM 1785 C CA . LEU A 1 244 ? 5.790 6.921 -10.245 1.00 93.31 244 LEU A CA 1
ATOM 1786 C C . LEU A 1 244 ? 7.165 7.410 -10.730 1.00 93.31 244 LEU A C 1
ATOM 1788 O O . LEU A 1 244 ? 7.735 6.789 -11.621 1.00 93.31 244 LEU A O 1
ATOM 1792 N N . GLY A 1 245 ? 7.704 8.496 -10.171 1.00 94.62 245 GLY A N 1
ATOM 1793 C CA . GLY A 1 245 ? 9.022 9.031 -10.514 1.00 94.62 245 GLY A CA 1
ATOM 1794 C C . GLY A 1 245 ? 9.068 9.873 -11.789 1.00 94.62 245 GLY A C 1
ATOM 1795 O O . GLY A 1 245 ? 10.162 10.229 -12.215 1.00 94.62 245 GLY A O 1
ATOM 1796 N N . TRP A 1 246 ? 7.920 10.195 -12.388 1.00 94.50 246 TRP A N 1
ATOM 1797 C CA . TRP A 1 246 ? 7.840 11.094 -13.537 1.00 94.50 246 TRP A CA 1
ATOM 1798 C C . TRP A 1 246 ? 7.846 12.556 -13.105 1.00 94.50 246 TRP A C 1
ATOM 1800 O O . TRP A 1 246 ? 7.163 12.945 -12.160 1.00 94.50 246 TRP A O 1
ATOM 1810 N N . ASP A 1 247 ? 8.546 13.371 -13.877 1.00 95.44 247 ASP A N 1
ATOM 1811 C CA . ASP A 1 247 ? 8.483 14.827 -13.852 1.00 95.44 247 ASP A CA 1
ATOM 1812 C C . ASP A 1 247 ? 8.061 15.361 -15.234 1.00 95.44 247 ASP A C 1
ATOM 1814 O O . ASP A 1 247 ? 7.918 14.606 -16.195 1.00 95.44 247 ASP A O 1
ATOM 1818 N N . GLU A 1 248 ? 7.856 16.674 -15.345 1.00 95.19 248 GLU A N 1
ATOM 1819 C CA . GLU A 1 248 ? 7.440 17.316 -16.602 1.00 95.19 248 GLU A CA 1
ATOM 1820 C C . GLU A 1 248 ? 8.401 17.026 -17.762 1.00 95.19 248 GLU A C 1
ATOM 1822 O O . GLU A 1 248 ? 7.966 16.785 -18.886 1.00 95.19 248 GLU A O 1
ATOM 1827 N N . ALA A 1 249 ? 9.709 17.016 -17.489 1.00 93.69 249 ALA A N 1
ATOM 1828 C CA . ALA A 1 249 ? 10.721 16.834 -18.520 1.00 93.69 249 ALA A CA 1
ATOM 1829 C C . ALA A 1 249 ? 10.749 15.389 -19.033 1.00 93.69 249 ALA A C 1
ATOM 1831 O O . ALA A 1 249 ? 10.750 15.173 -20.243 1.00 93.69 249 ALA A O 1
ATOM 1832 N N . SER A 1 250 ? 10.742 14.413 -18.125 1.00 93.25 250 SER A N 1
ATOM 1833 C CA . SER A 1 250 ? 10.723 12.983 -18.451 1.00 93.25 250 SER A CA 1
ATOM 1834 C C . SER A 1 250 ? 9.415 12.568 -19.125 1.00 93.25 250 SER A C 1
ATOM 1836 O O . SER A 1 250 ? 9.457 11.808 -20.092 1.00 93.25 250 SER A O 1
ATOM 1838 N N . TRP A 1 251 ? 8.273 13.118 -18.696 1.00 93.00 251 TRP A N 1
ATOM 1839 C CA . TRP A 1 251 ? 6.971 12.852 -19.313 1.00 93.00 251 TRP A CA 1
ATOM 1840 C C . TRP A 1 251 ? 6.903 13.354 -20.755 1.00 93.00 251 TRP A C 1
ATOM 1842 O O . TRP A 1 251 ? 6.605 12.582 -21.665 1.00 93.00 251 TRP A O 1
ATOM 1852 N N . ASP A 1 252 ? 7.230 14.630 -20.985 1.00 89.81 252 ASP A N 1
ATOM 1853 C CA . ASP A 1 252 ? 7.155 15.227 -22.322 1.00 89.81 252 ASP A CA 1
ATOM 1854 C C . ASP A 1 252 ? 8.233 14.669 -23.273 1.00 89.81 252 ASP A C 1
ATOM 1856 O O . ASP A 1 252 ? 8.041 14.656 -24.492 1.00 89.81 252 ASP A O 1
ATOM 1860 N N . ALA A 1 253 ? 9.360 14.185 -22.735 1.00 89.88 253 ALA A N 1
ATOM 1861 C CA . ALA A 1 253 ? 10.396 13.499 -23.507 1.00 89.88 253 ALA A CA 1
ATOM 1862 C C . ALA A 1 253 ? 10.092 12.011 -23.764 1.00 89.88 253 ALA A C 1
ATOM 1864 O O . ALA A 1 253 ? 10.727 11.411 -24.635 1.00 89.88 253 ALA A O 1
ATOM 1865 N N . GLY A 1 254 ? 9.143 11.414 -23.031 1.00 87.25 254 GLY A N 1
ATOM 1866 C CA . GLY A 1 254 ? 8.885 9.973 -23.050 1.00 87.25 254 GLY A CA 1
ATOM 1867 C C . GLY A 1 254 ? 10.064 9.143 -22.529 1.00 87.25 254 GLY A C 1
ATOM 1868 O O . GLY A 1 254 ? 10.278 8.022 -22.989 1.00 87.25 254 GLY A O 1
ATOM 1869 N N . GLU A 1 255 ? 10.871 9.697 -21.619 1.00 87.38 255 GLU A N 1
ATOM 1870 C CA . GLU A 1 255 ? 12.018 8.992 -21.042 1.00 87.38 255 GLU A CA 1
ATOM 1871 C C . GLU A 1 255 ? 11.556 7.994 -19.979 1.00 87.38 255 GLU A C 1
ATOM 1873 O O . GLU A 1 255 ? 10.890 8.358 -19.015 1.00 87.38 255 GLU A O 1
ATOM 1878 N N . ALA A 1 256 ? 11.940 6.725 -20.132 1.00 86.19 256 ALA A N 1
ATOM 1879 C CA . ALA A 1 256 ? 11.629 5.692 -19.154 1.00 86.19 256 ALA A CA 1
ATOM 1880 C C . ALA A 1 256 ? 12.235 6.033 -17.781 1.00 86.19 256 ALA A C 1
ATOM 1882 O O . ALA A 1 256 ? 13.450 6.190 -17.636 1.00 86.19 256 ALA A O 1
ATOM 1883 N N . VAL A 1 257 ? 11.384 6.104 -16.761 1.00 90.31 257 VAL A N 1
ATOM 1884 C CA . VAL A 1 257 ? 11.794 6.245 -15.357 1.00 90.31 257 VAL A CA 1
ATOM 1885 C C . VAL A 1 257 ? 12.003 4.867 -14.726 1.00 90.31 257 VAL A C 1
ATOM 1887 O O . VAL A 1 257 ? 11.443 3.876 -15.193 1.00 90.31 257 VAL A O 1
ATOM 1890 N N . SER A 1 258 ? 12.778 4.781 -13.641 1.00 83.06 258 SER A N 1
ATOM 1891 C CA . SER A 1 258 ? 13.150 3.517 -12.969 1.00 83.06 258 SER A CA 1
ATOM 1892 C C . SER A 1 258 ? 11.968 2.572 -12.720 1.00 83.06 258 SER A C 1
ATOM 1894 O O . SER A 1 258 ? 12.091 1.355 -12.817 1.00 83.06 258 SER A O 1
ATOM 1896 N N . THR A 1 259 ? 10.815 3.153 -12.417 1.00 87.31 259 THR A N 1
ATOM 1897 C CA . THR A 1 259 ? 9.554 2.489 -12.092 1.00 87.31 259 THR A CA 1
ATOM 1898 C C . THR A 1 259 ? 8.914 1.815 -13.302 1.00 87.31 259 THR A C 1
ATOM 1900 O O . THR A 1 259 ? 8.295 0.771 -13.143 1.00 87.31 259 THR A O 1
ATOM 1903 N N . THR A 1 260 ? 9.099 2.350 -14.514 1.00 87.62 260 THR A N 1
ATOM 1904 C CA . THR A 1 260 ? 8.544 1.771 -15.757 1.00 87.62 260 THR A CA 1
ATOM 1905 C C . THR A 1 260 ? 9.218 0.474 -16.187 1.00 87.62 260 THR A C 1
ATOM 1907 O O . THR A 1 260 ? 8.646 -0.284 -16.960 1.00 87.62 260 THR A O 1
ATOM 1910 N N . THR A 1 261 ? 10.402 0.181 -15.651 1.00 89.06 261 THR A N 1
ATOM 1911 C CA . THR A 1 261 ? 11.118 -1.079 -15.896 1.00 89.06 261 THR A CA 1
ATOM 1912 C C . THR A 1 261 ? 10.661 -2.200 -14.952 1.00 89.06 261 THR A C 1
ATOM 1914 O O . THR A 1 261 ? 11.009 -3.363 -15.153 1.00 89.06 261 THR A O 1
ATOM 1917 N N . ASN A 1 262 ? 9.893 -1.868 -13.910 1.00 90.19 262 ASN A N 1
ATOM 1918 C CA . ASN A 1 262 ? 9.424 -2.822 -12.912 1.00 90.19 262 ASN A CA 1
ATOM 1919 C C . ASN A 1 262 ? 8.071 -3.407 -13.316 1.00 90.19 262 ASN A C 1
ATOM 1921 O O . ASN A 1 262 ? 7.141 -2.672 -13.651 1.00 90.19 262 ASN A O 1
ATOM 1925 N N . LEU A 1 263 ? 7.929 -4.728 -13.187 1.00 89.19 263 LEU A N 1
ATOM 1926 C CA . LEU A 1 263 ? 6.630 -5.393 -13.333 1.00 89.19 263 LEU A CA 1
ATOM 1927 C C . LEU A 1 263 ? 5.631 -4.832 -12.311 1.00 89.19 263 LEU A C 1
ATOM 1929 O O . LEU A 1 263 ? 6.010 -4.452 -11.202 1.00 89.19 263 LEU A O 1
ATOM 1933 N N . TRP A 1 264 ? 4.336 -4.875 -12.615 1.00 92.94 264 TRP A N 1
ATOM 1934 C CA . TRP A 1 264 ? 3.273 -4.379 -11.732 1.00 92.94 264 TRP A CA 1
ATOM 1935 C C . TRP A 1 264 ? 3.330 -4.975 -10.315 1.00 92.94 264 TRP A C 1
ATOM 1937 O O . TRP A 1 264 ? 3.044 -4.312 -9.314 1.00 92.94 264 TRP A O 1
ATOM 1947 N N . ILE A 1 265 ? 3.724 -6.248 -10.215 1.00 86.12 265 ILE A N 1
ATOM 1948 C CA . ILE A 1 265 ? 3.881 -6.961 -8.939 1.00 86.12 265 ILE A CA 1
ATOM 1949 C C . ILE A 1 265 ? 5.071 -6.449 -8.110 1.00 86.12 265 ILE A C 1
ATOM 1951 O O . ILE A 1 265 ? 5.081 -6.608 -6.893 1.00 86.12 265 ILE A O 1
ATOM 1955 N N . GLN A 1 266 ? 6.060 -5.834 -8.760 1.00 84.25 266 GLN A N 1
ATOM 1956 C CA . GLN A 1 266 ? 7.249 -5.254 -8.131 1.00 84.25 266 GLN A CA 1
ATOM 1957 C C . GLN A 1 266 ? 7.030 -3.801 -7.699 1.00 84.25 266 GLN A C 1
ATOM 1959 O O . GLN A 1 266 ? 7.808 -3.292 -6.897 1.00 84.25 266 GLN A O 1
ATOM 1964 N N . LEU A 1 267 ? 5.976 -3.148 -8.199 1.00 87.19 267 LEU A N 1
ATOM 1965 C CA . LEU A 1 267 ? 5.593 -1.811 -7.761 1.00 87.19 267 LEU A CA 1
ATOM 1966 C C . LEU A 1 267 ? 5.185 -1.803 -6.282 1.00 87.19 267 LEU A C 1
ATOM 1968 O O . LEU A 1 267 ? 4.586 -2.750 -5.758 1.00 87.19 267 LEU A O 1
ATOM 1972 N N . LEU A 1 268 ? 5.440 -0.688 -5.611 1.00 84.75 268 LEU A N 1
ATOM 1973 C CA . LEU A 1 268 ? 4.866 -0.384 -4.307 1.00 84.75 268 LEU A CA 1
ATOM 1974 C C . LEU A 1 268 ? 3.345 -0.216 -4.433 1.00 84.75 268 LEU A C 1
ATOM 1976 O O . LEU A 1 268 ? 2.812 0.112 -5.493 1.00 84.75 268 LEU A O 1
ATOM 1980 N N . THR A 1 269 ? 2.604 -0.399 -3.339 1.00 79.38 269 THR A N 1
ATOM 1981 C CA . THR A 1 269 ? 1.146 -0.182 -3.359 1.00 79.38 269 THR A CA 1
ATOM 1982 C C . THR A 1 269 ? 0.790 1.250 -3.763 1.00 79.38 269 THR A C 1
ATOM 1984 O O . THR A 1 269 ? -0.102 1.428 -4.583 1.00 79.38 269 THR A O 1
ATOM 1987 N N . SER A 1 270 ? 1.534 2.253 -3.283 1.00 80.75 270 SER A N 1
ATOM 1988 C CA . SER A 1 270 ? 1.351 3.657 -3.679 1.00 80.75 270 SER A CA 1
ATOM 1989 C C . SER A 1 270 ? 1.613 3.895 -5.167 1.00 80.75 270 SER A C 1
ATOM 1991 O O . SER A 1 270 ? 0.924 4.694 -5.792 1.00 80.75 270 SER A O 1
ATOM 1993 N N . GLU A 1 271 ? 2.583 3.187 -5.748 1.00 92.44 271 GLU A N 1
ATOM 1994 C CA . GLU A 1 271 ? 2.878 3.242 -7.182 1.00 92.44 271 GLU A CA 1
ATOM 1995 C C . GLU A 1 271 ? 1.760 2.577 -7.990 1.00 92.44 271 GLU A C 1
ATOM 1997 O O . GLU A 1 271 ? 1.287 3.162 -8.956 1.00 92.44 271 GLU A O 1
ATOM 2002 N N . ARG A 1 272 ? 1.245 1.416 -7.561 1.00 92.69 272 ARG A N 1
ATOM 2003 C CA . ARG A 1 272 ? 0.073 0.788 -8.197 1.00 92.69 272 ARG A CA 1
ATOM 2004 C C . ARG A 1 272 ? -1.174 1.657 -8.116 1.00 92.69 272 ARG A C 1
ATOM 2006 O O . ARG A 1 272 ? -1.917 1.734 -9.090 1.00 92.69 272 ARG A O 1
ATOM 2013 N N . GLU A 1 273 ? -1.427 2.298 -6.979 1.00 86.25 273 GLU A N 1
ATOM 2014 C CA . GLU A 1 273 ? -2.551 3.227 -6.815 1.00 86.25 273 GLU A CA 1
ATOM 2015 C C . GLU A 1 273 ? -2.395 4.446 -7.724 1.00 86.25 273 GLU A C 1
ATOM 2017 O O . GLU A 1 273 ? -3.348 4.821 -8.404 1.00 86.25 273 GLU A O 1
ATOM 2022 N N . ALA A 1 274 ? -1.191 5.017 -7.802 1.00 92.44 274 ALA A N 1
ATOM 2023 C CA . ALA A 1 274 ? -0.881 6.112 -8.713 1.00 92.44 274 ALA A CA 1
ATOM 2024 C C . ALA A 1 274 ? -1.023 5.698 -10.189 1.00 92.44 274 ALA A C 1
ATOM 2026 O O . ALA A 1 274 ? -1.652 6.410 -10.969 1.00 92.44 274 ALA A O 1
ATOM 2027 N N . ALA A 1 275 ? -0.523 4.520 -10.568 1.00 93.06 275 ALA A N 1
ATOM 2028 C CA . ALA A 1 275 ? -0.686 3.954 -11.905 1.00 93.06 275 ALA A CA 1
ATOM 2029 C C . ALA A 1 275 ? -2.167 3.716 -12.234 1.00 93.06 275 ALA A C 1
ATOM 2031 O O . ALA A 1 275 ? -2.636 4.119 -13.297 1.00 93.06 275 ALA A O 1
ATOM 2032 N N . THR A 1 276 ? -2.928 3.158 -11.289 1.00 90.56 276 THR A N 1
ATOM 2033 C CA . THR A 1 276 ? -4.382 2.965 -11.409 1.00 90.56 276 THR A CA 1
ATOM 2034 C C . THR A 1 276 ? -5.112 4.295 -11.563 1.00 90.56 276 THR A C 1
ATOM 2036 O O . THR A 1 276 ? -6.023 4.410 -12.382 1.00 90.56 276 THR A O 1
ATOM 2039 N N . PHE A 1 277 ? -4.694 5.323 -10.823 1.00 90.81 277 PHE A N 1
ATOM 2040 C CA . PHE A 1 277 ? -5.251 6.668 -10.929 1.00 90.81 277 PHE A CA 1
ATOM 2041 C C . PHE A 1 277 ? -4.993 7.291 -12.309 1.00 90.81 277 PHE A C 1
ATOM 2043 O O . PHE A 1 277 ? -5.885 7.926 -12.866 1.00 90.81 277 PHE A O 1
ATOM 2050 N N . LEU A 1 278 ? -3.820 7.037 -12.901 1.00 91.56 278 LEU A N 1
ATOM 2051 C CA . LEU A 1 278 ? -3.484 7.431 -14.276 1.00 91.56 278 LEU A CA 1
ATOM 2052 C C . LEU A 1 278 ? -4.157 6.558 -15.355 1.00 91.56 278 LEU A C 1
ATOM 2054 O O . LEU A 1 278 ? -3.998 6.824 -16.548 1.00 91.56 278 LEU A O 1
ATOM 2058 N N . GLY A 1 279 ? -4.925 5.542 -14.951 1.00 91.56 279 GLY A N 1
ATOM 2059 C CA . GLY A 1 279 ? -5.697 4.674 -15.839 1.00 91.56 279 GLY A CA 1
ATOM 2060 C C . GLY A 1 279 ? -4.988 3.388 -16.265 1.00 91.56 279 GLY A C 1
ATOM 2061 O O . GLY A 1 279 ? -5.521 2.670 -17.107 1.00 91.56 279 GLY A O 1
ATOM 2062 N N . TYR A 1 280 ? -3.825 3.070 -15.695 1.00 91.38 280 TYR A N 1
ATOM 2063 C CA . TYR A 1 280 ? -3.167 1.786 -15.925 1.00 91.38 280 TYR A CA 1
ATOM 2064 C C . TYR A 1 280 ? -3.821 0.688 -15.091 1.00 91.38 280 TYR A C 1
ATOM 2066 O O . TYR A 1 280 ? -4.124 0.863 -13.915 1.00 91.38 280 TYR A O 1
ATOM 2074 N N . ASN A 1 281 ? -3.975 -0.487 -15.680 1.00 92.62 281 ASN A N 1
ATOM 2075 C CA . ASN A 1 281 ? -4.152 -1.719 -14.920 1.00 92.62 281 ASN A CA 1
ATOM 2076 C C . ASN A 1 281 ? -2.904 -2.593 -15.082 1.00 92.62 281 ASN A C 1
ATOM 2078 O O . ASN A 1 281 ? -2.026 -2.294 -15.889 1.00 92.62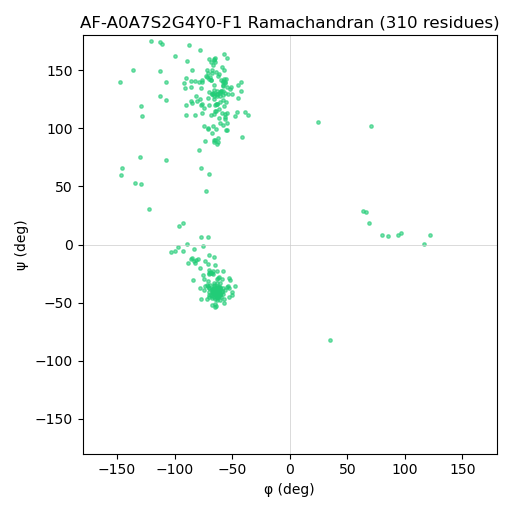 281 ASN A O 1
ATOM 2082 N N . GLN A 1 282 ? -2.848 -3.690 -14.330 1.00 92.62 282 GLN A N 1
ATOM 2083 C CA . GLN A 1 282 ? -1.725 -4.622 -14.384 1.00 92.62 282 GLN A CA 1
ATOM 2084 C C . GLN A 1 282 ? -1.408 -5.106 -15.804 1.00 92.62 282 GLN A C 1
ATOM 2086 O O . GLN A 1 282 ? -0.244 -5.138 -16.183 1.00 92.62 282 GLN A O 1
ATOM 2091 N N . ALA A 1 283 ? -2.427 -5.477 -16.584 1.00 90.06 283 ALA A N 1
ATOM 2092 C CA . ALA A 1 283 ? -2.215 -6.010 -17.924 1.00 90.06 283 ALA A CA 1
ATOM 2093 C C . ALA A 1 283 ? -1.645 -4.944 -18.870 1.00 90.06 283 ALA A C 1
ATOM 2095 O O . ALA A 1 283 ? -0.725 -5.243 -19.624 1.00 90.06 283 ALA A O 1
ATOM 2096 N N . ASP A 1 284 ? -2.153 -3.711 -18.796 1.00 90.94 284 ASP A N 1
ATOM 2097 C CA . ASP A 1 284 ? -1.656 -2.596 -19.607 1.00 90.94 284 ASP A CA 1
ATOM 2098 C C . ASP A 1 284 ? -0.236 -2.192 -19.205 1.00 90.94 284 ASP A C 1
ATOM 2100 O O . ASP A 1 284 ? 0.570 -1.867 -20.067 1.00 90.94 284 ASP A O 1
ATOM 2104 N N . TRP A 1 285 ? 0.080 -2.216 -17.909 1.00 92.38 285 TRP A N 1
ATOM 2105 C CA . TRP A 1 285 ? 1.414 -1.888 -17.409 1.00 92.38 285 TRP A CA 1
ATOM 2106 C C . TRP A 1 285 ? 2.453 -2.928 -17.824 1.00 92.38 285 TRP A C 1
ATOM 2108 O O . TRP A 1 285 ? 3.471 -2.585 -18.418 1.00 92.38 285 TRP A O 1
ATOM 2118 N N . ASP A 1 286 ? 2.176 -4.207 -17.555 1.00 90.62 286 ASP A N 1
ATOM 2119 C CA . ASP A 1 286 ? 3.099 -5.301 -17.861 1.00 90.62 286 ASP A CA 1
ATOM 2120 C C . ASP A 1 286 ? 3.284 -5.486 -19.382 1.00 90.62 286 ASP A C 1
ATOM 2122 O O . ASP A 1 286 ? 4.308 -6.014 -19.808 1.00 90.62 286 ASP A O 1
ATOM 2126 N N . ALA A 1 287 ? 2.329 -5.041 -20.211 1.00 88.81 287 ALA A N 1
ATOM 2127 C CA . ALA A 1 287 ? 2.435 -5.082 -21.672 1.00 88.81 287 ALA A CA 1
ATOM 2128 C C . ALA A 1 287 ? 3.377 -4.017 -22.265 1.00 88.81 287 ALA A C 1
ATOM 2130 O O . ALA A 1 287 ? 3.911 -4.236 -23.351 1.00 88.81 287 ALA A O 1
ATOM 2131 N N . GLU A 1 288 ? 3.571 -2.883 -21.584 1.00 85.81 288 GLU A N 1
ATOM 2132 C CA . GLU A 1 288 ? 4.495 -1.813 -22.014 1.00 85.81 288 GLU A CA 1
ATOM 2133 C C . GLU A 1 288 ? 5.954 -2.160 -21.707 1.00 85.81 288 GLU A C 1
ATOM 2135 O O . GLU A 1 288 ? 6.874 -1.618 -22.320 1.00 85.81 288 GLU A O 1
ATOM 2140 N N . ILE A 1 289 ? 6.178 -3.096 -20.781 1.00 86.56 289 ILE A N 1
ATOM 2141 C CA . ILE A 1 289 ? 7.494 -3.686 -20.577 1.00 86.56 289 ILE A CA 1
ATOM 2142 C C . ILE A 1 289 ? 7.726 -4.610 -21.760 1.00 86.56 289 ILE A C 1
ATOM 2144 O O . ILE A 1 289 ? 7.370 -5.789 -21.743 1.00 86.56 289 ILE A O 1
ATOM 2148 N N . GLU A 1 290 ? 8.291 -4.038 -22.821 1.00 69.50 290 GLU A N 1
ATOM 2149 C CA . GLU A 1 290 ? 8.781 -4.776 -23.971 1.00 69.50 290 GLU A CA 1
ATOM 2150 C C . GLU A 1 290 ? 9.909 -5.676 -23.461 1.00 69.50 290 GLU A C 1
ATOM 2152 O O . GLU A 1 290 ? 11.085 -5.310 -23.416 1.00 69.50 290 GLU A O 1
ATOM 2157 N N . VAL A 1 291 ? 9.529 -6.862 -22.984 1.00 64.50 291 VAL A N 1
ATOM 2158 C CA . VAL A 1 291 ? 10.459 -7.944 -22.719 1.00 64.50 291 VAL A CA 1
ATOM 2159 C C . VAL A 1 291 ? 10.975 -8.302 -24.096 1.00 64.50 291 VAL A C 1
ATOM 2161 O O . VAL A 1 291 ? 10.341 -9.090 -24.802 1.00 64.50 291 VAL A O 1
ATOM 2164 N N . GLU A 1 292 ? 12.066 -7.651 -24.517 1.00 58.56 292 GLU A N 1
ATOM 2165 C CA . GLU A 1 292 ? 12.801 -8.049 -25.708 1.00 58.56 292 GLU A CA 1
ATOM 2166 C C . GLU A 1 292 ? 12.930 -9.565 -25.579 1.00 58.56 292 GLU A C 1
ATOM 2168 O O . GLU A 1 292 ? 13.498 -10.030 -24.582 1.00 58.56 292 GLU A O 1
ATOM 2173 N N . PRO A 1 293 ? 12.300 -10.350 -26.473 1.00 57.78 293 PRO A N 1
ATOM 2174 C CA . PRO A 1 293 ? 12.304 -11.787 -26.335 1.00 57.78 293 PRO A CA 1
ATOM 2175 C C . PRO A 1 293 ? 13.758 -12.193 -26.482 1.00 57.78 293 PRO A C 1
ATOM 2177 O O . PRO A 1 293 ? 14.277 -12.218 -27.600 1.00 57.78 293 PRO A O 1
ATOM 2180 N N . GLU A 1 294 ? 14.415 -12.432 -25.342 1.00 55.59 294 GLU A N 1
ATOM 2181 C CA . GLU A 1 294 ? 15.803 -12.844 -25.262 1.00 55.59 294 GLU A CA 1
ATOM 2182 C C . GLU A 1 294 ? 15.943 -13.978 -26.260 1.00 55.59 294 GLU A C 1
ATOM 2184 O O . GLU A 1 294 ? 15.302 -15.023 -26.139 1.00 55.59 294 GLU A O 1
ATOM 2189 N N . VAL A 1 295 ? 16.672 -13.674 -27.327 1.00 58.31 295 VAL A N 1
ATOM 2190 C CA . VAL A 1 295 ? 16.800 -14.446 -28.551 1.00 58.31 295 VAL A CA 1
ATOM 2191 C C . VAL A 1 295 ? 16.924 -15.942 -28.261 1.00 58.31 295 VAL A C 1
ATOM 2193 O O . VAL A 1 295 ? 18.015 -16.495 -28.139 1.00 58.31 295 VAL A O 1
ATOM 2196 N N . ALA A 1 296 ? 15.787 -16.640 -28.254 1.00 53.12 296 ALA A N 1
ATOM 2197 C CA . ALA A 1 296 ? 15.696 -18.095 -28.245 1.00 53.12 296 ALA A CA 1
ATOM 2198 C C . ALA A 1 296 ? 16.082 -18.664 -29.628 1.00 53.12 296 ALA A C 1
ATOM 2200 O O . ALA A 1 296 ? 15.394 -19.507 -30.201 1.00 53.12 296 ALA A O 1
ATOM 2201 N N . ALA A 1 297 ? 17.189 -18.173 -30.192 1.00 55.75 297 ALA A N 1
ATOM 2202 C CA . ALA A 1 297 ? 17.707 -18.507 -31.508 1.00 55.75 297 ALA A CA 1
ATOM 2203 C C . ALA A 1 297 ? 19.221 -18.774 -31.458 1.00 55.75 297 ALA A C 1
ATOM 2205 O O . ALA A 1 297 ? 19.992 -18.259 -32.261 1.00 55.75 297 ALA A O 1
ATOM 2206 N N . VAL A 1 298 ? 19.648 -19.670 -30.567 1.00 56.16 298 VAL A N 1
ATOM 2207 C CA . VAL A 1 298 ? 20.746 -20.592 -30.894 1.00 56.16 298 VAL A CA 1
ATOM 2208 C C . VAL A 1 298 ? 20.124 -21.970 -31.082 1.00 56.16 298 VAL A C 1
ATOM 2210 O O . VAL A 1 298 ? 20.227 -22.865 -30.246 1.00 56.16 298 VAL A O 1
ATOM 2213 N N . GLY A 1 299 ? 19.415 -22.126 -32.200 1.00 49.66 299 GLY A N 1
ATOM 2214 C CA . GLY A 1 299 ? 19.115 -23.454 -32.715 1.00 49.66 299 GLY A CA 1
ATOM 2215 C C . GLY A 1 299 ? 20.438 -24.139 -33.078 1.00 49.66 299 GLY A C 1
ATOM 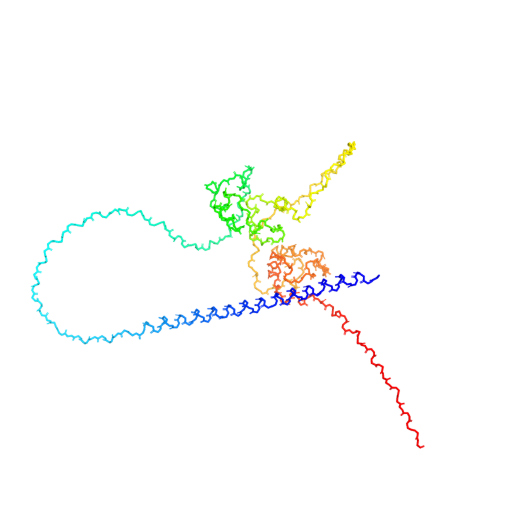2216 O O . GLY A 1 299 ? 21.280 -23.511 -33.729 1.00 49.66 299 GLY A O 1
ATOM 2217 N N . PRO A 1 300 ? 20.675 -25.397 -32.671 1.00 56.72 300 PRO A N 1
ATOM 2218 C CA . PRO A 1 300 ? 21.867 -26.111 -33.086 1.00 56.72 300 PRO A CA 1
ATOM 2219 C C . PRO A 1 300 ? 21.823 -26.275 -34.605 1.00 56.72 300 PRO A C 1
ATOM 2221 O O . PRO A 1 300 ? 20.837 -26.760 -35.161 1.00 56.72 300 PRO A O 1
ATOM 2224 N N . ALA A 1 301 ? 22.899 -25.866 -35.273 1.00 48.09 301 ALA A N 1
ATOM 2225 C CA . ALA A 1 301 ? 23.139 -26.150 -36.676 1.00 48.09 301 ALA A CA 1
ATOM 2226 C C . ALA A 1 301 ? 23.049 -27.668 -36.907 1.00 48.09 301 ALA A C 1
ATOM 2228 O O . ALA A 1 301 ? 23.993 -28.412 -36.637 1.00 48.09 301 ALA A O 1
ATOM 2229 N N . ILE A 1 302 ? 21.897 -28.139 -37.390 1.00 52.28 302 ILE A N 1
ATOM 2230 C CA . ILE A 1 302 ? 21.758 -29.497 -37.900 1.00 52.28 302 ILE A CA 1
ATOM 2231 C C . ILE A 1 302 ? 22.538 -29.530 -39.211 1.00 52.28 302 ILE A C 1
ATOM 2233 O O . ILE A 1 302 ? 22.094 -29.037 -40.248 1.00 52.28 302 ILE A O 1
ATOM 2237 N N . ALA A 1 303 ? 23.746 -30.079 -39.128 1.00 51.53 303 ALA A N 1
ATOM 2238 C CA . ALA A 1 303 ? 24.557 -30.432 -40.273 1.00 51.53 303 ALA A CA 1
ATOM 2239 C C . ALA A 1 303 ? 23.748 -31.354 -41.198 1.00 51.53 303 ALA A C 1
ATOM 2241 O O . ALA A 1 303 ? 23.426 -32.490 -40.851 1.00 51.53 303 ALA A O 1
ATOM 2242 N N . HIS A 1 304 ? 23.423 -30.853 -42.388 1.00 52.31 304 HIS A N 1
ATOM 2243 C CA . HIS A 1 304 ? 22.971 -31.680 -43.497 1.00 52.31 304 HIS A CA 1
ATOM 2244 C C . HIS A 1 304 ? 24.078 -32.689 -43.856 1.00 52.31 304 HIS A C 1
ATOM 2246 O O . HIS A 1 304 ? 25.212 -32.268 -44.107 1.00 52.31 304 HIS A O 1
ATOM 2252 N N . PRO A 1 305 ? 23.795 -34.001 -43.932 1.00 63.34 305 PRO A N 1
ATOM 2253 C CA . PRO A 1 305 ? 24.726 -34.940 -44.540 1.00 63.34 305 PRO A CA 1
ATOM 2254 C C . PRO A 1 305 ? 24.814 -34.677 -46.057 1.00 63.34 305 PRO A C 1
ATOM 2256 O O . PRO A 1 305 ? 23.798 -34.373 -46.691 1.00 63.34 305 PRO A O 1
ATOM 2259 N N . PRO A 1 306 ? 26.009 -34.787 -46.665 1.00 55.00 306 PRO A N 1
ATOM 2260 C CA . PRO A 1 306 ? 26.181 -34.571 -48.093 1.00 55.00 306 PRO A CA 1
ATOM 2261 C C . PRO A 1 306 ? 25.444 -35.646 -48.896 1.00 55.00 306 PRO A C 1
ATOM 2263 O O . PRO A 1 306 ? 25.553 -36.844 -48.632 1.00 55.00 306 PRO A O 1
ATOM 2266 N N . ALA A 1 307 ? 24.701 -35.181 -49.899 1.00 53.19 307 ALA A N 1
ATOM 2267 C CA . ALA A 1 307 ? 24.001 -35.995 -50.875 1.00 53.19 307 ALA A CA 1
ATOM 2268 C C . ALA A 1 307 ? 24.966 -36.963 -51.577 1.00 53.19 307 ALA A C 1
ATOM 2270 O O . ALA A 1 307 ? 25.937 -36.549 -52.214 1.00 53.19 307 ALA A O 1
ATOM 2271 N N . ALA A 1 308 ? 24.668 -38.259 -51.486 1.00 58.12 308 ALA A N 1
ATOM 2272 C CA . ALA A 1 308 ? 25.289 -39.277 -52.314 1.00 58.12 308 ALA A CA 1
ATOM 2273 C C . ALA A 1 308 ? 24.897 -39.037 -53.779 1.00 58.12 308 ALA A C 1
ATOM 2275 O O . ALA A 1 308 ? 23.729 -39.148 -54.152 1.00 58.12 308 ALA A O 1
ATOM 2276 N N . GLN A 1 309 ? 25.887 -38.704 -54.606 1.00 52.53 309 GLN A N 1
ATOM 2277 C CA . GLN A 1 309 ? 25.766 -38.751 -56.056 1.00 52.53 309 GLN A CA 1
ATOM 2278 C C . GLN A 1 309 ? 25.583 -40.212 -56.486 1.00 52.53 309 GLN A C 1
ATOM 2280 O O . GLN A 1 309 ? 26.504 -41.018 -56.374 1.00 52.53 309 GLN A O 1
ATOM 2285 N N . GLN A 1 310 ? 24.399 -40.551 -56.993 1.00 58.59 310 GLN A N 1
ATOM 2286 C CA . GLN A 1 310 ? 24.243 -41.664 -57.923 1.00 58.59 310 GLN A CA 1
ATOM 2287 C C . GLN A 1 310 ? 24.614 -41.141 -59.314 1.00 58.59 310 GLN A C 1
ATOM 2289 O O . GLN A 1 310 ? 23.927 -40.281 -59.865 1.00 58.59 310 GLN A O 1
ATOM 2294 N N . GLN A 1 311 ? 25.737 -41.623 -59.847 1.00 56.59 311 GLN A N 1
ATOM 2295 C CA . GLN A 1 311 ? 26.040 -41.543 -61.275 1.00 56.59 311 GLN A CA 1
ATOM 2296 C C . GLN A 1 311 ? 25.384 -42.729 -62.011 1.00 56.59 311 GLN A C 1
ATOM 2298 O O . GLN A 1 311 ? 25.201 -43.779 -61.388 1.00 56.59 311 GLN A O 1
ATOM 2303 N N . PRO A 1 312 ? 25.004 -42.545 -63.291 1.00 71.50 312 PRO A N 1
ATOM 2304 C CA . PRO A 1 312 ? 24.321 -43.547 -64.115 1.00 71.50 312 PRO A CA 1
ATOM 2305 C C . PRO A 1 312 ? 25.209 -44.724 -64.535 1.00 71.50 312 PRO A C 1
ATOM 2307 O O . PRO A 1 312 ? 26.444 -44.540 -64.639 1.00 71.50 312 PRO A O 1
#

Mean predicted aligned error: 20.81 Å

pLDDT: mean 72.81, std 19.3, range [34.31, 95.62]

Radius of gyration: 34.79 Å; Cα contacts (8 Å, |Δi|>4): 143; chains: 1; bounding box: 115×69×109 Å

Organism: NCBI:txid156173

Foldseek 3Di:
DPPVVVVVVVVVVVVVVVVVVVVVVVVVVVVVVVVVVVVVVVVVVVVVVVPPPDDDDDDDDDDDDDDDDDDDDDDDDDDDDPDDDDDDPPPPPDPPPPQDADDPQPPDDDFQLVDQPVPDDPLLQVLCVQLPDDNVCSNVVPDDPSLLDQLVPDAPSNNVSVVSSPDDSVNSNVSNPPPDPDDDPDDDDDDDDDDDDDDDPDDDDPPDPDDGPRQQPAADPDDQLLVDQPVPDDPSLQVLCVLLVDDNVCRNVVPDDPSLLDQLVRDHPSNQSSCVSNPDDNVNSNVSNPPVPPPPPPDPPPDDDDDDDDDD

Sequence (312 aa):
MTSLDNIARLTIEEARRCLTEIAQLSISLDRLVLESTTVVLGQREETAATTQALPPAPPLAAPVVRAPLPTPPPLAAPVPQPVQPPPPPTASVQPLPHNTAPPPAPVNGAWGKDKTWGKMTADEQIWAAEIGYDGASWDAGEATSTCQNMWSHLTSAEQNAAARLGYTPELWNAEIPAEGEAEPPAAVTEPPVLAQPPAAIATAPIVAPEAPASALPPPVPGRSAKDGGWSEMTEDEKRAANILGWDEASWDAGEAVSTTTNLWIQLLTSEREAATFLGYNQADWDAEIEVEPEVAAVGPAIAHPPAAQQQP